Protein AF-A0AB73QXP1-F1 (afdb_monomer_lite)

pLDDT: mean 76.64, std 21.76, range [28.08, 97.5]

Sequence (219 aa):
MEKIITIIAAIAGIAFWIGLINPKWVFMPNRKKSSLVYLAICLITAAAGANLYPTQKTATPVSNAEADASSTTKSPEMPQQPTNSVAADVGVIDFSEVTKTLPAHLAKELGNLNLSIIPVMQDKTLVVAFNFDNIEELQARSAVQTVCYTYFNTGKKQRAWKAGVVEKVFITNDILTKGFVFNGGDKSCDEWAKKAGDEGDKFLNEKLQKSRFVAINNK

Foldseek 3Di:
DVVVVVVVVVVVVVLVVVCVVPVVVNVNPDPVPVVVVVVVVVVVVVVVVVVVDDDDDDDDDDDDDDDDDDDDDDDDDDDDPDPPPPPFDAAEAEPVQWDLDDQPLLQVVLVVAQFLDRWTDHQLEIETEHAAPADDLVNVLVNLVSQLVQQCDVPDPDGPDDPPSHQKYHYHYNVFFWDWIQGGGNNVSNVLVVDDPPRSSVSRSVRTDTHTYDYDPDD

Structure (mmCIF, N/CA/C/O backbone):
data_AF-A0AB73QXP1-F1
#
_entry.id   AF-A0AB73QXP1-F1
#
loop_
_atom_site.group_PDB
_atom_site.id
_atom_site.type_symbol
_atom_site.label_atom_id
_atom_site.label_alt_id
_atom_site.label_comp_id
_atom_site.label_asym_id
_atom_site.label_entity_id
_atom_site.label_seq_id
_atom_site.pdbx_PDB_ins_code
_atom_site.Cartn_x
_atom_site.Cartn_y
_atom_site.Cartn_z
_atom_site.occupancy
_atom_site.B_iso_or_equiv
_atom_site.auth_seq_id
_atom_site.auth_comp_id
_atom_site.auth_asym_id
_atom_site.auth_atom_id
_atom_site.pdbx_PDB_model_num
ATOM 1 N N . MET A 1 1 ? 31.188 41.585 -21.842 1.00 58.09 1 MET A N 1
ATOM 2 C CA . MET A 1 1 ? 29.943 40.795 -21.969 1.00 58.09 1 MET A CA 1
ATOM 3 C C . MET A 1 1 ? 29.702 39.977 -20.703 1.00 58.09 1 MET A C 1
ATOM 5 O O . MET A 1 1 ? 28.758 40.279 -19.989 1.00 58.09 1 MET A O 1
ATOM 9 N N . GLU A 1 2 ? 30.608 39.056 -20.361 1.00 69.56 2 GLU A N 1
ATOM 10 C CA . GLU A 1 2 ? 30.551 38.141 -19.200 1.00 69.56 2 GLU A CA 1
ATOM 11 C C . GLU A 1 2 ? 30.018 38.767 -17.903 1.00 69.56 2 GLU A C 1
ATOM 13 O O . GLU A 1 2 ? 28.993 38.319 -17.408 1.00 69.56 2 GLU A O 1
ATOM 18 N N . LYS A 1 3 ? 30.633 39.852 -17.400 1.00 71.69 3 LYS A N 1
ATOM 19 C CA . LYS A 1 3 ? 30.221 40.506 -16.137 1.00 71.69 3 LYS A CA 1
ATOM 20 C C . LYS A 1 3 ? 28.728 40.870 -16.080 1.00 71.69 3 LYS A C 1
ATOM 22 O O . LYS A 1 3 ? 28.140 40.825 -15.006 1.00 71.69 3 LYS A O 1
ATOM 27 N N . ILE A 1 4 ? 28.108 41.203 -17.216 1.00 76.44 4 ILE A N 1
ATOM 28 C CA . ILE A 1 4 ? 26.671 41.519 -17.297 1.00 76.44 4 ILE A CA 1
ATOM 29 C C . ILE A 1 4 ? 25.844 40.239 -17.112 1.00 76.44 4 ILE A C 1
ATOM 31 O O . ILE A 1 4 ? 24.889 40.229 -16.341 1.00 76.44 4 ILE A O 1
ATOM 35 N N . ILE A 1 5 ? 26.256 39.142 -17.754 1.00 75.31 5 ILE A N 1
ATOM 36 C CA . ILE A 1 5 ? 25.637 37.816 -17.612 1.00 75.31 5 ILE A CA 1
ATOM 37 C C . ILE A 1 5 ? 25.771 37.326 -16.161 1.00 75.31 5 ILE A C 1
ATOM 39 O O . ILE A 1 5 ? 24.789 36.866 -15.585 1.00 75.31 5 ILE A O 1
ATOM 43 N N . THR A 1 6 ? 26.940 37.500 -15.531 1.00 76.06 6 THR A N 1
ATOM 44 C CA . THR A 1 6 ? 27.168 37.154 -14.116 1.00 76.06 6 THR A CA 1
ATOM 45 C C . THR A 1 6 ? 26.239 37.926 -13.173 1.00 76.06 6 THR A C 1
ATOM 47 O O . THR A 1 6 ? 25.659 37.331 -12.268 1.00 76.06 6 THR A O 1
ATOM 50 N N . ILE A 1 7 ? 26.054 39.234 -13.394 1.00 80.06 7 ILE A N 1
ATOM 51 C CA . ILE A 1 7 ? 25.157 40.074 -12.581 1.00 80.06 7 ILE A CA 1
ATOM 52 C C . ILE A 1 7 ? 23.693 39.645 -12.757 1.00 80.06 7 ILE A C 1
ATOM 54 O O . ILE A 1 7 ? 22.982 39.483 -11.766 1.00 80.06 7 ILE A O 1
ATOM 58 N N . ILE A 1 8 ? 23.248 39.395 -13.994 1.00 78.94 8 ILE A N 1
ATOM 59 C CA . ILE A 1 8 ? 21.885 38.915 -14.276 1.00 78.94 8 ILE A CA 1
ATOM 60 C C . ILE A 1 8 ? 21.644 37.546 -13.620 1.00 78.94 8 ILE A C 1
ATOM 62 O O . ILE A 1 8 ? 20.612 37.352 -12.978 1.00 78.94 8 ILE A O 1
ATOM 66 N N . ALA A 1 9 ? 22.603 36.620 -13.714 1.00 73.81 9 ALA A N 1
ATOM 67 C CA . ALA A 1 9 ? 22.517 35.302 -13.086 1.00 73.81 9 ALA A CA 1
ATOM 68 C C . ALA A 1 9 ? 22.456 35.383 -11.549 1.00 73.81 9 ALA A C 1
ATOM 70 O O . ALA A 1 9 ? 21.650 34.686 -10.934 1.00 73.81 9 ALA A O 1
ATOM 71 N N . ALA A 1 10 ? 23.247 36.264 -10.926 1.00 81.06 10 ALA A N 1
ATOM 72 C CA . ALA A 1 10 ? 23.216 36.481 -9.480 1.00 81.06 10 ALA A CA 1
ATOM 73 C C . ALA A 1 10 ? 21.857 37.030 -9.007 1.00 81.06 10 ALA A C 1
ATOM 75 O O . ALA A 1 10 ? 21.274 36.505 -8.057 1.00 81.06 10 ALA A O 1
ATOM 76 N N . ILE A 1 11 ? 21.311 38.036 -9.702 1.00 79.56 11 ILE A N 1
ATOM 77 C CA . ILE A 1 11 ? 19.993 38.614 -9.392 1.00 79.56 11 ILE A CA 1
ATOM 78 C C . ILE A 1 11 ? 18.882 37.568 -9.578 1.00 79.56 11 ILE A C 1
ATOM 80 O O . ILE A 1 11 ? 18.015 37.435 -8.713 1.00 79.56 11 ILE A O 1
ATOM 84 N N . ALA A 1 12 ? 18.927 36.784 -10.660 1.00 74.81 12 ALA A N 1
ATOM 85 C CA . ALA A 1 12 ? 17.965 35.712 -10.915 1.00 74.81 12 ALA A CA 1
ATOM 86 C C . ALA A 1 12 ? 18.019 34.607 -9.843 1.00 74.81 12 ALA A C 1
ATOM 88 O O . ALA A 1 12 ? 16.973 34.155 -9.377 1.00 74.81 12 ALA A O 1
ATOM 89 N N . GLY A 1 13 ? 19.220 34.213 -9.402 1.00 76.75 13 GLY A N 1
ATOM 90 C CA . GLY A 1 13 ? 19.406 33.244 -8.320 1.00 76.75 13 GLY A CA 1
ATOM 91 C C . GLY A 1 13 ? 18.827 33.729 -6.989 1.00 76.75 13 GLY A C 1
ATOM 92 O O . GLY A 1 13 ? 18.087 32.995 -6.335 1.00 76.75 13 GLY A O 1
ATOM 93 N N . ILE A 1 14 ? 19.086 34.985 -6.612 1.00 78.31 14 ILE A N 1
ATOM 94 C CA . ILE A 1 14 ? 18.526 35.593 -5.393 1.00 78.31 14 ILE A CA 1
ATOM 95 C C . ILE A 1 14 ? 16.990 35.650 -5.470 1.00 78.31 14 ILE A C 1
ATOM 97 O O . ILE A 1 14 ? 16.309 35.253 -4.523 1.00 78.31 14 ILE A O 1
ATOM 101 N N . ALA A 1 15 ? 16.428 36.066 -6.610 1.00 71.00 15 ALA A N 1
ATOM 102 C CA . ALA A 1 15 ? 14.980 36.097 -6.820 1.00 71.00 15 ALA A CA 1
ATOM 103 C C . ALA A 1 15 ? 14.331 34.699 -6.745 1.00 71.00 15 ALA A C 1
ATOM 105 O O . ALA A 1 15 ? 13.228 34.564 -6.214 1.00 71.00 15 ALA A O 1
ATOM 106 N N . PHE A 1 16 ? 15.018 33.655 -7.221 1.00 71.88 16 PHE A N 1
ATOM 107 C CA . PHE A 1 16 ? 14.559 32.265 -7.140 1.00 71.88 16 PHE A CA 1
ATOM 108 C C . PHE A 1 16 ? 14.482 31.758 -5.689 1.00 71.88 16 PHE A C 1
ATOM 110 O O . PHE A 1 16 ? 13.445 31.234 -5.278 1.00 71.88 16 PHE A O 1
ATOM 117 N N . TRP A 1 17 ? 15.528 31.985 -4.883 1.00 72.81 17 TRP A N 1
ATOM 118 C CA . TRP A 1 17 ? 15.530 31.632 -3.455 1.00 72.81 17 TRP A CA 1
ATOM 119 C C . TRP A 1 17 ? 14.443 32.373 -2.661 1.00 72.81 17 TRP A C 1
ATOM 121 O O . TRP A 1 17 ? 13.752 31.769 -1.842 1.00 72.81 17 TRP A O 1
ATOM 131 N N . ILE A 1 18 ? 14.231 33.662 -2.939 1.00 68.69 18 ILE A N 1
ATOM 132 C CA . ILE A 1 18 ? 13.165 34.460 -2.310 1.00 68.69 18 ILE A CA 1
ATOM 133 C C . ILE A 1 18 ? 11.770 33.944 -2.713 1.00 68.69 18 ILE A C 1
ATOM 135 O O . ILE A 1 18 ? 10.886 33.815 -1.862 1.00 68.69 18 ILE A O 1
ATOM 139 N N . GLY A 1 19 ? 11.576 33.597 -3.991 1.00 62.50 19 GLY A N 1
ATOM 140 C CA . GLY A 1 19 ? 10.317 33.051 -4.509 1.00 62.50 19 GLY A CA 1
ATOM 141 C C . GLY A 1 19 ? 9.938 31.686 -3.926 1.00 62.50 19 GLY A C 1
ATOM 142 O O . GLY A 1 19 ? 8.750 31.423 -3.734 1.00 62.50 19 GLY A O 1
ATOM 143 N N . LEU A 1 20 ? 10.929 30.852 -3.591 1.00 62.88 20 LEU A N 1
ATOM 144 C CA . LEU A 1 20 ? 10.733 29.588 -2.871 1.00 62.88 20 LEU A CA 1
ATOM 145 C C . LEU A 1 20 ? 10.230 29.800 -1.436 1.00 62.88 20 LEU A C 1
ATOM 147 O O . LEU A 1 20 ? 9.349 29.070 -0.988 1.00 62.88 20 LEU A O 1
ATOM 151 N N . ILE A 1 21 ? 10.766 30.799 -0.726 1.00 69.44 21 ILE A N 1
ATOM 152 C CA . ILE A 1 21 ? 10.437 31.059 0.685 1.00 69.44 21 ILE A CA 1
ATOM 153 C C . ILE A 1 21 ? 9.051 31.701 0.836 1.00 69.44 21 ILE A C 1
ATOM 155 O O . ILE A 1 21 ? 8.298 31.326 1.735 1.00 69.44 21 ILE A O 1
ATOM 159 N N . ASN A 1 22 ? 8.680 32.661 -0.022 1.00 58.16 22 ASN A N 1
ATOM 160 C CA . ASN A 1 22 ? 7.338 33.247 0.012 1.00 58.16 22 ASN A CA 1
ATOM 161 C C . ASN A 1 22 ? 6.868 33.730 -1.377 1.00 58.16 22 ASN A C 1
ATOM 163 O O . ASN A 1 22 ? 7.194 34.849 -1.789 1.00 58.16 22 ASN A O 1
ATOM 167 N N . PRO A 1 23 ? 6.033 32.956 -2.100 1.00 58.12 23 PRO A N 1
ATOM 168 C CA . PRO A 1 23 ? 5.685 33.255 -3.491 1.00 58.12 23 PRO A CA 1
ATOM 169 C C . PRO A 1 23 ? 4.881 34.553 -3.675 1.00 58.12 23 PRO A C 1
ATOM 171 O O . PRO A 1 23 ? 4.840 35.097 -4.776 1.00 58.12 23 PRO A O 1
ATOM 174 N N . LYS A 1 24 ? 4.269 35.107 -2.615 1.00 59.62 24 LYS A N 1
ATOM 175 C CA . LYS A 1 24 ? 3.598 36.417 -2.698 1.00 59.62 24 LYS A CA 1
ATOM 176 C C . LYS A 1 24 ? 4.575 37.581 -2.895 1.00 59.62 24 LYS A C 1
ATOM 178 O O . LYS A 1 24 ? 4.169 38.603 -3.438 1.00 59.62 24 LYS A O 1
ATOM 183 N N . TRP A 1 25 ? 5.835 37.442 -2.475 1.00 55.94 25 TRP A N 1
ATOM 184 C CA . TRP A 1 25 ? 6.829 38.522 -2.538 1.00 55.94 25 TRP A CA 1
ATOM 185 C C . TRP A 1 25 ? 7.364 38.770 -3.958 1.00 55.94 25 TRP A C 1
ATOM 187 O O . TRP A 1 25 ? 7.764 39.884 -4.274 1.00 55.94 25 TRP A O 1
ATOM 197 N N . VAL A 1 26 ? 7.285 37.772 -4.846 1.00 57.62 26 VAL A N 1
ATOM 198 C CA . VAL A 1 26 ? 7.670 37.880 -6.270 1.00 57.62 26 VAL A CA 1
ATOM 199 C C . VAL A 1 26 ? 6.431 38.107 -7.160 1.00 57.62 26 VAL A C 1
ATOM 201 O O . VAL A 1 26 ? 6.330 37.599 -8.272 1.00 57.62 26 VAL A O 1
ATOM 204 N N . PHE A 1 27 ? 5.439 38.847 -6.641 1.00 54.12 27 PHE A N 1
ATOM 205 C CA . PHE A 1 27 ? 4.228 39.287 -7.357 1.00 54.12 27 PHE A CA 1
ATOM 206 C C . PHE A 1 27 ? 3.434 38.177 -8.087 1.00 54.12 27 PHE A C 1
ATOM 208 O O . PHE A 1 27 ? 2.773 38.426 -9.091 1.00 54.12 27 PHE A O 1
ATOM 215 N N . MET A 1 28 ? 3.461 36.942 -7.573 1.00 57.03 28 MET A N 1
ATOM 216 C CA . MET A 1 28 ? 2.928 35.738 -8.224 1.00 57.03 28 MET A CA 1
ATOM 217 C C . MET A 1 28 ? 1.392 35.612 -8.021 1.00 57.03 28 MET A C 1
ATOM 219 O O . MET A 1 28 ? 0.958 35.114 -6.979 1.00 57.03 28 MET A O 1
ATOM 223 N N . PRO A 1 29 ? 0.508 36.015 -8.967 1.00 53.00 29 PRO A N 1
ATOM 224 C CA . PRO A 1 29 ? -0.898 36.301 -8.628 1.00 53.00 29 PRO A CA 1
ATOM 225 C C . PRO A 1 29 ? -1.787 35.055 -8.530 1.00 53.00 29 PRO A C 1
ATOM 227 O O . PRO A 1 29 ? -2.918 35.125 -8.051 1.00 53.00 29 PRO A O 1
ATOM 230 N N . ASN A 1 30 ? -1.319 33.910 -9.038 1.00 61.25 30 ASN A N 1
ATOM 231 C CA . ASN A 1 30 ? -1.987 32.620 -8.885 1.00 61.25 30 ASN A CA 1
ATOM 232 C C . ASN A 1 30 ? -1.010 31.471 -9.201 1.00 61.25 30 ASN A C 1
ATOM 234 O O . ASN A 1 30 ? -0.350 31.510 -10.244 1.00 61.25 30 ASN A O 1
ATOM 238 N N . ARG A 1 31 ? -0.949 30.427 -8.354 1.00 62.69 31 ARG A N 1
ATOM 239 C CA . ARG A 1 31 ? 0.045 29.329 -8.455 1.00 62.69 31 ARG A CA 1
ATOM 240 C C . ARG A 1 31 ? 0.044 28.661 -9.838 1.00 62.69 31 ARG A C 1
ATOM 242 O O . ARG A 1 31 ? 1.106 28.391 -10.390 1.00 62.69 31 ARG A O 1
ATOM 249 N N . LYS A 1 32 ? -1.144 28.477 -10.432 1.00 60.50 32 LYS A N 1
ATOM 250 C CA . LYS A 1 32 ? -1.318 27.894 -11.777 1.00 60.50 32 LYS A CA 1
ATOM 251 C C . LYS A 1 32 ? -0.787 28.794 -12.904 1.00 60.50 32 LYS A C 1
ATOM 253 O O . LYS A 1 32 ? -0.176 28.292 -13.838 1.00 60.50 32 LYS A O 1
ATOM 258 N N . LYS A 1 33 ? -0.995 30.117 -12.821 1.00 62.16 33 LYS A N 1
ATOM 259 C CA . LYS A 1 33 ? -0.619 31.057 -13.896 1.00 62.16 33 LYS A CA 1
ATOM 260 C C . LYS A 1 33 ? 0.894 31.212 -14.025 1.00 62.16 33 LYS A C 1
ATOM 262 O O . LYS A 1 33 ? 1.412 31.201 -15.132 1.00 62.16 33 LYS A O 1
ATOM 267 N N . SER A 1 34 ? 1.608 31.347 -12.909 1.00 63.06 34 SER A N 1
ATOM 268 C CA . SER A 1 34 ? 3.055 31.590 -12.963 1.00 63.06 34 SER A CA 1
ATOM 269 C C . SER A 1 34 ? 3.873 30.314 -13.207 1.00 63.06 34 SER A C 1
ATOM 271 O O . SER A 1 34 ? 4.903 3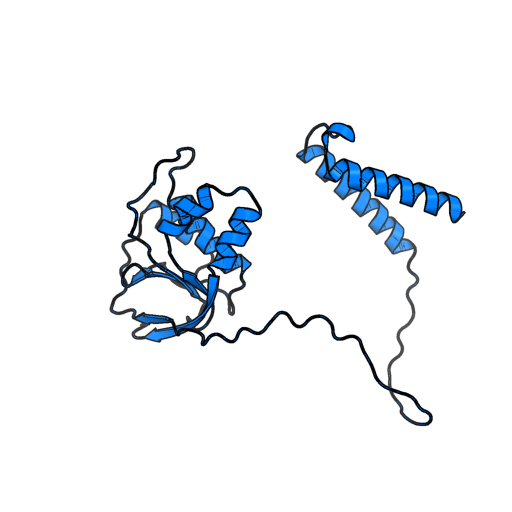0.396 -13.865 1.00 63.06 34 SER A O 1
ATOM 273 N N . SER A 1 35 ? 3.378 29.129 -12.822 1.00 62.34 35 SER A N 1
ATOM 274 C CA . SER A 1 35 ? 3.968 27.851 -13.261 1.00 62.34 35 SER A CA 1
ATOM 275 C C . SER A 1 35 ? 4.032 27.740 -14.794 1.00 62.34 35 SER A C 1
ATOM 277 O O . SER A 1 35 ? 5.071 27.360 -15.328 1.00 62.34 35 SER A O 1
ATOM 279 N N . LEU A 1 36 ? 2.977 28.170 -15.501 1.00 72.94 36 LEU A N 1
ATOM 280 C CA . LEU A 1 36 ? 2.964 28.244 -16.966 1.00 72.94 36 LEU A CA 1
ATOM 281 C C . LEU A 1 36 ? 3.986 29.260 -17.512 1.00 72.94 36 LEU A C 1
ATOM 283 O O . LEU A 1 36 ? 4.650 28.976 -18.503 1.00 72.94 36 LEU A O 1
ATOM 287 N N . VAL A 1 37 ? 4.151 30.415 -16.855 1.00 69.31 37 VAL A N 1
ATOM 288 C CA . VAL A 1 37 ? 5.139 31.442 -17.248 1.00 69.31 37 VAL A CA 1
ATOM 289 C C . VAL A 1 37 ? 6.575 30.931 -17.094 1.00 69.31 37 VAL A C 1
ATOM 291 O O . VAL A 1 37 ? 7.363 31.073 -18.024 1.00 69.31 37 VAL A O 1
ATOM 294 N N . TYR A 1 38 ? 6.918 30.292 -15.970 1.00 70.00 38 TYR A N 1
ATOM 295 C CA . TYR A 1 38 ? 8.251 29.708 -15.778 1.00 70.00 38 TYR A CA 1
ATOM 296 C C . TYR A 1 38 ? 8.544 28.588 -16.785 1.00 70.00 38 TYR A C 1
ATOM 298 O O . TYR A 1 38 ? 9.641 28.545 -17.338 1.00 70.00 38 TYR A O 1
ATOM 306 N N . LEU A 1 39 ? 7.561 27.728 -17.079 1.00 72.38 39 LEU A N 1
ATOM 307 C CA . LEU A 1 39 ? 7.696 26.672 -18.086 1.00 72.38 39 LEU A CA 1
ATOM 308 C C . LEU A 1 39 ? 7.894 27.255 -19.496 1.00 72.38 39 LEU A C 1
ATOM 310 O O . LEU A 1 39 ? 8.788 26.817 -20.215 1.00 72.38 39 LEU A O 1
ATOM 314 N N . ALA A 1 40 ? 7.127 28.283 -19.873 1.00 74.25 40 ALA A N 1
ATOM 315 C CA . ALA A 1 40 ? 7.273 28.957 -21.163 1.00 74.25 40 ALA A CA 1
ATOM 316 C C . ALA A 1 40 ? 8.647 29.635 -21.317 1.00 74.25 40 ALA A C 1
ATOM 318 O O . ALA A 1 40 ? 9.302 29.462 -22.343 1.00 74.25 40 ALA A O 1
ATOM 319 N N . ILE A 1 41 ? 9.120 30.351 -20.289 1.00 77.94 41 ILE A N 1
ATOM 320 C CA . ILE A 1 41 ? 10.454 30.975 -20.292 1.00 77.94 41 ILE A CA 1
ATOM 321 C C . ILE A 1 41 ? 11.552 29.907 -20.405 1.00 77.94 41 ILE A C 1
ATOM 323 O O . ILE A 1 41 ? 12.483 30.081 -21.187 1.00 77.94 41 ILE A O 1
ATOM 327 N N . CYS A 1 42 ? 11.423 28.789 -19.684 1.00 74.81 42 CYS A N 1
ATOM 328 C CA . CYS A 1 42 ? 12.376 27.679 -19.731 1.00 74.81 42 CYS A CA 1
ATOM 329 C C . CYS A 1 42 ? 12.445 27.013 -21.117 1.00 74.81 42 CYS A C 1
ATOM 331 O O . CYS A 1 42 ? 13.540 26.733 -21.601 1.00 74.81 42 CYS A O 1
ATOM 333 N N . LEU A 1 43 ? 11.310 26.821 -21.799 1.00 76.19 43 LEU A N 1
ATOM 334 C CA . LEU A 1 43 ? 11.297 26.309 -23.175 1.00 76.19 43 LEU A CA 1
ATOM 335 C C . LEU A 1 43 ? 11.945 27.286 -24.168 1.00 76.19 43 LEU A C 1
ATOM 337 O O . LEU A 1 43 ? 12.686 26.856 -25.049 1.00 76.19 43 LEU A O 1
ATOM 341 N N . ILE A 1 44 ? 11.716 28.595 -24.012 1.00 77.94 44 ILE A N 1
ATOM 342 C CA . ILE A 1 44 ? 12.320 29.624 -24.874 1.00 77.94 44 ILE A CA 1
ATOM 343 C C . ILE A 1 44 ? 13.845 29.671 -24.685 1.00 77.94 44 ILE A C 1
ATOM 345 O O . ILE A 1 44 ? 14.581 29.704 -25.673 1.00 77.94 44 ILE A O 1
ATOM 349 N N . THR A 1 45 ? 14.347 29.623 -23.445 1.00 75.06 45 THR A N 1
ATOM 350 C CA . THR A 1 45 ? 15.799 29.610 -23.196 1.00 75.06 45 THR A CA 1
ATOM 351 C C . THR A 1 45 ? 16.453 28.289 -23.599 1.00 75.06 45 THR A C 1
ATOM 353 O O . THR A 1 45 ? 17.565 28.317 -24.124 1.00 75.06 45 THR A O 1
ATOM 356 N N . ALA A 1 46 ? 15.769 27.149 -23.452 1.00 72.88 46 ALA A N 1
ATOM 357 C CA . ALA A 1 46 ? 16.246 25.859 -23.952 1.00 72.88 46 ALA A CA 1
ATOM 358 C C . ALA A 1 46 ? 16.356 25.837 -25.488 1.00 72.88 46 ALA A C 1
ATOM 360 O O . ALA A 1 46 ? 17.383 25.420 -26.022 1.00 72.88 46 ALA A O 1
ATOM 361 N N . ALA A 1 47 ? 15.348 26.349 -26.205 1.00 75.19 47 ALA A N 1
ATOM 362 C CA . ALA A 1 47 ? 15.372 26.446 -27.666 1.00 75.19 47 ALA A CA 1
ATOM 363 C C . ALA A 1 47 ? 16.486 27.383 -28.174 1.00 75.19 47 ALA A C 1
ATOM 365 O O . ALA A 1 47 ? 17.167 27.065 -29.150 1.00 75.19 47 ALA A O 1
ATOM 366 N N . ALA A 1 48 ? 16.724 28.507 -27.489 1.00 71.69 48 ALA A N 1
ATOM 367 C CA . ALA A 1 48 ? 17.847 29.395 -27.790 1.00 71.69 48 ALA A CA 1
ATOM 368 C C . ALA A 1 48 ? 19.207 28.723 -27.510 1.00 71.69 48 ALA A C 1
ATOM 370 O O . ALA A 1 48 ? 20.110 28.794 -28.342 1.00 71.69 48 ALA A O 1
ATOM 371 N N . GLY A 1 49 ? 19.345 28.021 -26.379 1.00 62.88 49 GLY A N 1
ATOM 372 C CA . GLY A 1 49 ? 20.567 27.300 -26.009 1.00 62.88 49 GLY A CA 1
ATOM 373 C C . GLY A 1 49 ? 20.919 26.156 -26.965 1.00 62.88 49 GLY A C 1
ATOM 374 O O . GLY A 1 49 ? 22.088 25.981 -27.301 1.00 62.88 49 GLY A O 1
ATOM 375 N N . ALA A 1 50 ? 19.919 25.431 -27.476 1.00 62.41 50 ALA A N 1
ATOM 376 C CA . ALA A 1 50 ? 20.113 24.360 -28.456 1.00 62.41 50 ALA A CA 1
ATOM 377 C C . ALA A 1 50 ? 20.735 24.849 -29.780 1.00 62.41 50 ALA A C 1
ATOM 379 O O . ALA A 1 50 ? 21.458 24.100 -30.429 1.00 62.41 50 ALA A O 1
ATOM 380 N N . ASN A 1 51 ? 20.515 26.115 -30.155 1.00 62.34 51 ASN A N 1
ATOM 381 C CA . ASN A 1 51 ? 21.112 26.727 -31.349 1.00 62.34 51 ASN A CA 1
ATOM 382 C C . ASN A 1 51 ? 22.568 27.196 -31.143 1.00 62.34 51 ASN A C 1
ATOM 384 O O . ASN A 1 51 ? 23.214 27.615 -32.100 1.00 62.34 51 ASN A O 1
ATOM 388 N N . LEU A 1 52 ? 23.094 27.135 -29.914 1.00 59.22 52 LEU A N 1
ATOM 389 C CA . LEU A 1 52 ? 24.454 27.568 -29.565 1.00 59.22 52 LEU A CA 1
ATOM 390 C C . LEU A 1 52 ? 25.419 26.401 -29.296 1.00 59.22 52 LEU A C 1
ATOM 392 O O . LEU A 1 52 ? 26.574 26.641 -28.947 1.00 59.22 52 LEU A O 1
ATOM 396 N N . TYR A 1 53 ? 24.975 25.150 -29.459 1.00 43.56 53 TYR A N 1
ATOM 397 C CA . TYR A 1 53 ? 25.798 23.964 -29.211 1.00 43.56 53 TYR A CA 1
ATOM 398 C C . TYR A 1 53 ? 26.365 23.395 -30.528 1.00 43.56 53 TYR A C 1
ATOM 400 O O . TYR A 1 53 ? 25.608 22.835 -31.323 1.00 43.56 53 TYR A O 1
ATOM 408 N N . PRO A 1 54 ? 27.679 23.516 -30.804 1.00 46.91 54 PRO A N 1
ATOM 409 C CA . PRO A 1 54 ? 28.260 22.996 -32.037 1.00 46.91 54 PRO A CA 1
ATOM 410 C C . PRO A 1 54 ? 28.329 21.463 -32.012 1.00 46.91 54 PRO A C 1
ATOM 412 O O . PRO A 1 54 ? 28.793 20.858 -31.046 1.00 46.91 54 PRO A O 1
ATOM 415 N N . THR A 1 55 ? 27.910 20.817 -33.101 1.00 49.75 55 THR A N 1
ATOM 416 C CA . THR A 1 55 ? 27.978 19.356 -33.246 1.00 49.75 55 THR A CA 1
ATOM 417 C C . THR A 1 55 ? 29.427 18.893 -33.424 1.00 49.75 55 THR A C 1
ATOM 419 O O . THR A 1 55 ? 29.960 18.888 -34.536 1.00 49.75 55 THR A O 1
ATOM 422 N N . GLN A 1 56 ? 30.084 18.487 -32.335 1.00 39.94 56 GLN A N 1
ATOM 423 C CA . GLN A 1 56 ? 31.408 17.868 -32.416 1.00 39.94 56 GLN A CA 1
ATOM 424 C C . GLN A 1 56 ? 31.312 16.488 -33.091 1.00 39.94 56 GLN A C 1
ATOM 426 O O . GLN A 1 56 ? 30.439 15.680 -32.777 1.00 39.94 56 GLN A O 1
ATOM 431 N N . LYS A 1 57 ? 32.196 16.242 -34.066 1.00 36.41 57 LYS A N 1
ATOM 432 C CA . LYS A 1 57 ? 32.146 15.063 -34.944 1.00 36.41 57 LYS A CA 1
ATOM 433 C C . LYS A 1 57 ? 32.474 13.755 -34.218 1.00 36.41 57 LYS A C 1
ATOM 435 O O . LYS A 1 57 ? 33.325 13.716 -33.333 1.00 36.41 57 LYS A O 1
ATOM 440 N N . THR A 1 58 ? 31.860 12.676 -34.697 1.00 39.84 58 THR A N 1
ATOM 441 C CA . THR A 1 58 ? 32.147 11.283 -34.334 1.00 39.84 58 THR A CA 1
ATOM 442 C C . THR A 1 58 ? 33.606 10.893 -34.597 1.00 39.84 58 THR A C 1
ATOM 444 O O . THR A 1 58 ? 34.126 11.133 -35.686 1.00 39.84 58 THR A O 1
ATOM 447 N N . ALA A 1 59 ? 34.216 10.196 -33.637 1.00 34.06 59 ALA A N 1
ATOM 448 C CA . ALA A 1 59 ? 35.376 9.324 -33.826 1.00 34.06 59 ALA A CA 1
ATOM 449 C C . ALA A 1 59 ? 35.280 8.137 -32.845 1.00 34.06 59 ALA A C 1
ATOM 451 O O . ALA A 1 59 ? 34.614 8.230 -31.813 1.00 34.06 59 ALA A O 1
ATOM 452 N N . THR A 1 60 ? 35.875 6.996 -33.189 1.00 36.94 60 THR A N 1
ATOM 453 C CA . THR A 1 60 ? 35.790 5.713 -32.451 1.00 36.94 60 THR A CA 1
ATOM 454 C C . THR A 1 60 ? 37.119 4.933 -32.683 1.00 36.94 60 THR A C 1
ATOM 456 O O . THR A 1 60 ? 37.962 5.451 -33.413 1.00 36.94 60 THR A O 1
ATOM 459 N N . PRO A 1 61 ? 37.427 3.801 -32.015 1.00 46.78 61 PRO A N 1
ATOM 460 C CA . PRO A 1 61 ? 38.168 3.828 -30.746 1.00 46.78 61 PRO A CA 1
ATOM 461 C C . PRO A 1 61 ? 39.478 2.984 -30.727 1.00 46.78 61 PRO A C 1
ATOM 463 O O . PRO A 1 61 ? 39.776 2.281 -31.683 1.00 46.78 61 PRO A O 1
ATOM 466 N N . VAL A 1 62 ? 40.159 2.970 -29.564 1.00 34.22 62 VAL A N 1
ATOM 467 C CA . VAL A 1 62 ? 41.212 2.014 -29.106 1.00 34.22 62 VAL A CA 1
ATOM 468 C C . VAL A 1 62 ? 42.607 2.085 -29.769 1.00 34.22 62 VAL A C 1
ATOM 470 O O . VAL A 1 62 ? 42.765 1.730 -30.929 1.00 34.22 62 VAL A O 1
ATOM 473 N N . SER A 1 63 ? 43.652 2.380 -28.972 1.00 29.20 63 SER A N 1
ATOM 474 C CA . SER A 1 63 ? 44.776 1.443 -28.713 1.00 29.20 63 SER A CA 1
ATOM 475 C C . SER A 1 63 ? 45.754 1.953 -27.635 1.00 29.20 63 SER A C 1
ATOM 477 O O . SER A 1 63 ? 46.127 3.119 -27.615 1.00 29.20 63 SER A O 1
ATOM 479 N N . ASN A 1 64 ? 46.154 1.025 -26.768 1.00 31.80 64 ASN A N 1
ATOM 480 C CA . ASN A 1 64 ? 46.912 1.129 -25.513 1.00 31.80 64 ASN A CA 1
ATOM 481 C C . ASN A 1 64 ? 48.373 1.633 -25.608 1.00 31.80 64 ASN A C 1
ATOM 483 O O . ASN A 1 64 ? 48.978 1.558 -26.674 1.00 31.80 64 ASN A O 1
ATOM 487 N N . ALA A 1 65 ? 48.941 1.893 -24.416 1.00 30.30 65 ALA A N 1
ATOM 488 C CA . ALA A 1 65 ? 50.350 1.721 -24.022 1.00 30.30 65 ALA A CA 1
ATOM 489 C C . ALA A 1 65 ? 51.409 2.729 -24.517 1.00 30.30 65 ALA A C 1
ATOM 491 O O . ALA A 1 65 ? 51.408 3.126 -25.676 1.00 30.30 65 ALA A O 1
ATOM 492 N N . GLU A 1 66 ? 52.431 3.112 -23.736 1.00 29.36 66 GLU A N 1
ATOM 493 C CA . GLU A 1 66 ? 52.677 3.216 -22.266 1.00 29.36 66 GLU A CA 1
ATOM 494 C C . GLU A 1 66 ? 54.014 4.010 -22.133 1.00 29.36 66 GLU A C 1
ATOM 496 O O . GLU A 1 66 ? 54.741 4.113 -23.122 1.00 29.36 66 GLU 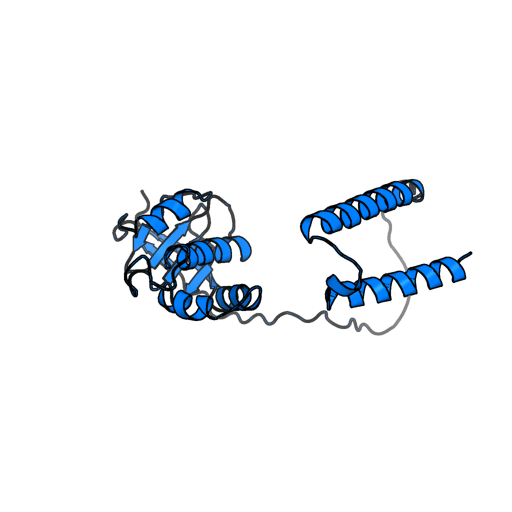A O 1
ATOM 501 N N . ALA A 1 67 ? 54.487 4.603 -21.032 1.00 28.27 67 ALA A N 1
ATOM 502 C CA . ALA A 1 67 ? 54.048 4.836 -19.643 1.00 28.27 67 ALA A CA 1
ATOM 503 C C . ALA A 1 67 ? 54.580 6.259 -19.253 1.00 28.27 67 ALA A C 1
ATOM 505 O O . ALA A 1 67 ? 54.987 6.999 -20.149 1.00 28.27 67 ALA A O 1
ATOM 506 N N . ASP A 1 68 ? 54.668 6.792 -18.028 1.00 28.75 68 ASP A N 1
ATOM 507 C CA . ASP A 1 68 ? 54.405 6.399 -16.625 1.00 28.75 68 ASP A CA 1
ATOM 508 C C . ASP A 1 68 ? 54.081 7.745 -15.868 1.00 28.75 68 ASP A C 1
ATOM 510 O O . ASP A 1 68 ? 53.882 8.758 -16.539 1.00 28.75 68 ASP A O 1
ATOM 514 N N . ALA A 1 69 ? 53.988 7.965 -14.546 1.00 28.11 69 ALA A N 1
ATOM 515 C CA . ALA A 1 69 ? 54.296 7.203 -13.333 1.00 28.11 69 ALA A CA 1
ATOM 516 C C . ALA A 1 69 ? 53.498 7.717 -12.110 1.00 28.11 69 ALA A C 1
ATOM 518 O O . ALA A 1 69 ? 52.848 8.757 -12.169 1.00 28.11 69 ALA A O 1
ATOM 519 N N . SER A 1 70 ? 53.637 7.001 -10.984 1.00 28.08 70 SER A N 1
ATOM 520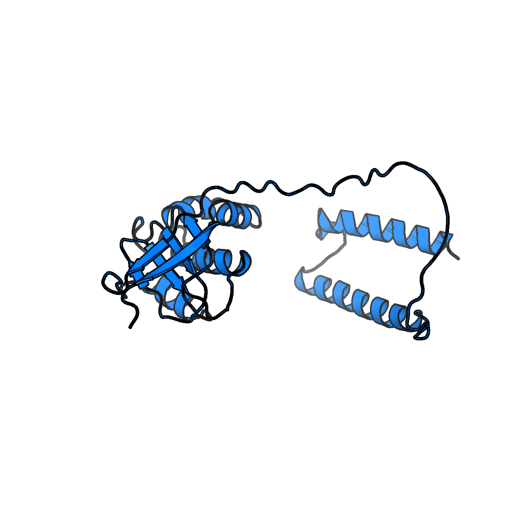 C CA . SER A 1 70 ? 53.540 7.448 -9.572 1.00 28.08 70 SER A CA 1
ATOM 521 C C . SER A 1 70 ? 52.805 8.785 -9.286 1.00 28.08 70 SER A C 1
ATOM 523 O O . SER A 1 70 ? 53.330 9.871 -9.517 1.00 28.08 70 SER A O 1
ATOM 525 N N . SER A 1 71 ? 51.659 8.805 -8.596 1.00 30.47 71 SER A N 1
ATOM 526 C CA . SER A 1 71 ? 51.571 8.294 -7.218 1.00 30.47 71 SER A CA 1
ATOM 527 C C . SER A 1 71 ? 50.140 8.258 -6.635 1.00 30.47 71 SER A C 1
ATOM 529 O O . SER A 1 71 ? 49.287 9.077 -6.955 1.00 30.47 71 SER A O 1
ATOM 531 N N . THR A 1 72 ? 49.939 7.329 -5.692 1.00 28.17 72 THR A N 1
ATOM 532 C CA . THR A 1 72 ? 48.948 7.332 -4.591 1.00 28.17 72 THR A CA 1
ATOM 533 C C . THR A 1 72 ? 47.465 7.596 -4.913 1.00 28.17 72 THR A C 1
ATOM 535 O O . THR A 1 72 ? 46.928 8.686 -4.726 1.00 28.17 72 THR A O 1
ATOM 538 N N . THR A 1 73 ? 46.748 6.509 -5.199 1.00 31.70 73 THR A N 1
ATOM 539 C CA . THR A 1 73 ? 45.281 6.407 -5.153 1.00 31.70 73 THR A CA 1
ATOM 540 C C . THR A 1 73 ? 44.676 6.848 -3.810 1.00 31.70 73 THR A C 1
ATOM 542 O O . THR A 1 73 ? 44.844 6.158 -2.804 1.00 31.70 73 THR A O 1
ATOM 545 N N . LYS A 1 74 ? 43.852 7.906 -3.813 1.00 29.34 74 LYS A N 1
ATOM 546 C CA . LYS A 1 74 ? 42.711 8.081 -2.888 1.00 29.34 74 LYS A CA 1
ATOM 547 C C . LYS A 1 74 ? 41.567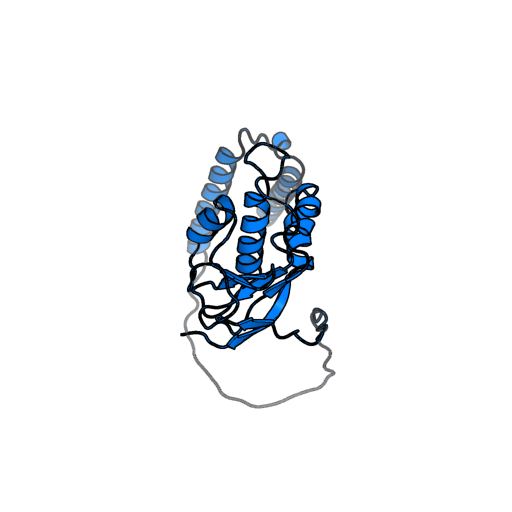 8.832 -3.574 1.00 29.34 74 LYS A C 1
ATOM 549 O O . LYS A 1 74 ? 41.591 10.056 -3.657 1.00 29.34 74 LYS A O 1
ATOM 554 N N . SER A 1 75 ? 40.543 8.101 -4.010 1.00 28.69 75 SER A N 1
ATOM 555 C CA . SER A 1 75 ? 39.241 8.707 -4.311 1.00 28.69 75 SER A CA 1
ATOM 556 C C . SER A 1 75 ? 38.444 8.857 -3.008 1.00 28.69 75 SER A C 1
ATOM 558 O O . SER A 1 75 ? 38.399 7.893 -2.239 1.00 28.69 75 SER A O 1
ATOM 560 N N . PRO A 1 76 ? 37.835 10.019 -2.713 1.00 31.02 76 PRO A N 1
ATOM 561 C CA . PRO A 1 76 ? 36.836 10.127 -1.658 1.00 31.02 76 PRO A CA 1
ATOM 562 C C . PRO A 1 76 ? 35.608 9.298 -2.039 1.00 31.02 76 PRO A C 1
ATOM 564 O O . PRO A 1 76 ? 34.936 9.584 -3.030 1.00 31.02 76 PRO A O 1
ATOM 567 N N . GLU A 1 77 ? 35.325 8.257 -1.261 1.00 33.16 77 GLU A N 1
ATOM 568 C CA . GLU A 1 77 ? 34.195 7.373 -1.523 1.00 33.16 77 GLU A CA 1
ATOM 569 C C . GLU A 1 77 ? 32.865 8.124 -1.362 1.00 33.16 77 GLU A C 1
ATOM 571 O O . GLU A 1 77 ? 32.620 8.783 -0.346 1.00 33.16 77 GLU A O 1
ATOM 576 N N . MET A 1 78 ? 32.000 8.043 -2.377 1.00 35.03 78 MET A N 1
ATOM 577 C CA . MET A 1 78 ? 30.654 8.609 -2.303 1.00 35.03 78 MET A CA 1
ATOM 578 C C . MET A 1 78 ? 29.864 7.839 -1.231 1.00 35.03 78 MET A C 1
ATOM 580 O O . MET A 1 78 ? 29.873 6.609 -1.290 1.00 35.03 78 MET A O 1
ATOM 584 N N . PRO A 1 79 ? 29.199 8.502 -0.260 1.00 30.88 79 PRO A N 1
ATOM 585 C CA . PRO A 1 79 ? 28.665 7.822 0.917 1.00 30.88 79 PRO A CA 1
ATOM 586 C C . PRO A 1 79 ? 27.756 6.637 0.579 1.00 30.88 79 PRO A C 1
ATOM 588 O O . PRO A 1 79 ? 26.643 6.811 0.080 1.00 30.88 79 PRO A O 1
ATOM 591 N N . GLN A 1 80 ? 28.227 5.428 0.892 1.00 36.88 80 GLN A N 1
ATOM 592 C CA . GLN A 1 80 ? 27.420 4.220 0.798 1.00 36.88 80 GLN A CA 1
ATOM 593 C C . GLN A 1 80 ? 26.239 4.354 1.766 1.00 36.88 80 GLN A C 1
ATOM 595 O O . GLN A 1 80 ? 26.414 4.345 2.986 1.00 36.88 80 GLN A O 1
ATOM 600 N N . GLN A 1 81 ? 25.026 4.499 1.227 1.00 35.50 81 GLN A N 1
ATOM 601 C CA . GLN A 1 81 ? 23.809 4.474 2.035 1.00 35.50 81 GLN A CA 1
ATOM 602 C C . GLN A 1 81 ? 23.757 3.123 2.770 1.00 35.50 81 GLN A C 1
ATOM 604 O O . GLN A 1 81 ? 23.846 2.090 2.102 1.00 35.50 81 GLN A O 1
ATOM 609 N N . PRO A 1 82 ? 23.657 3.101 4.114 1.00 35.72 82 PRO A N 1
ATOM 610 C CA . PRO A 1 82 ? 23.999 1.920 4.894 1.00 35.72 82 PRO A CA 1
ATOM 611 C C . PRO A 1 82 ? 23.142 0.721 4.498 1.00 35.72 82 PRO A C 1
ATOM 613 O O . PRO A 1 82 ? 21.918 0.725 4.656 1.00 35.72 82 PRO A O 1
ATOM 616 N N . THR A 1 83 ? 23.806 -0.329 4.013 1.00 37.94 83 THR A N 1
ATOM 617 C CA . THR A 1 83 ? 23.198 -1.629 3.732 1.00 37.94 83 THR A CA 1
ATOM 618 C C . THR A 1 83 ? 22.891 -2.341 5.043 1.00 37.94 83 THR A C 1
ATOM 620 O O . THR A 1 83 ? 23.540 -3.320 5.406 1.00 37.94 83 THR A O 1
ATOM 623 N N . ASN A 1 84 ? 21.866 -1.856 5.746 1.00 33.16 84 ASN A N 1
ATOM 624 C CA . ASN A 1 84 ? 21.176 -2.605 6.785 1.00 33.16 84 ASN A CA 1
ATOM 625 C C . ASN A 1 84 ? 20.459 -3.785 6.120 1.00 33.16 84 ASN A C 1
ATOM 627 O O . ASN A 1 84 ? 19.255 -3.746 5.866 1.00 33.16 84 ASN A O 1
ATOM 631 N N . SER A 1 85 ? 21.218 -4.843 5.832 1.00 40.41 85 SER A N 1
ATOM 632 C CA . SER A 1 85 ? 20.740 -6.157 5.410 1.00 40.41 85 SER A CA 1
ATOM 633 C C . SER A 1 85 ? 20.074 -6.886 6.582 1.00 40.41 85 SER A C 1
ATOM 635 O O . SER A 1 85 ? 20.440 -8.001 6.951 1.00 40.41 85 SER A O 1
ATOM 637 N N . VAL A 1 86 ? 19.050 -6.248 7.157 1.00 40.78 86 VAL A N 1
ATOM 638 C CA . VAL A 1 86 ? 18.031 -6.940 7.946 1.00 40.78 86 VAL A CA 1
ATOM 639 C C . VAL A 1 86 ? 17.489 -8.054 7.059 1.00 40.78 86 VAL A C 1
ATOM 641 O O . VAL A 1 86 ? 17.149 -7.805 5.899 1.00 40.78 86 VAL A O 1
ATOM 644 N N . ALA A 1 87 ? 17.451 -9.281 7.581 1.00 38.75 87 ALA A N 1
ATOM 645 C CA . ALA A 1 87 ? 16.939 -10.423 6.838 1.00 38.75 87 ALA A CA 1
ATOM 646 C C . ALA A 1 87 ? 15.546 -10.085 6.285 1.00 38.75 87 ALA A C 1
ATOM 648 O O . ALA A 1 87 ? 14.660 -9.658 7.028 1.00 38.75 87 ALA A O 1
ATOM 649 N N . ALA A 1 88 ? 15.378 -10.219 4.968 1.00 51.12 88 ALA A N 1
ATOM 650 C CA . ALA A 1 88 ? 14.109 -9.937 4.320 1.00 51.12 88 ALA A CA 1
ATOM 651 C C . ALA A 1 88 ? 13.103 -11.013 4.738 1.00 51.12 88 ALA A C 1
ATOM 653 O O . ALA A 1 88 ? 13.148 -12.126 4.214 1.00 51.12 88 ALA A O 1
ATOM 654 N N . ASP A 1 89 ? 12.232 -10.670 5.690 1.00 63.28 89 ASP A N 1
ATOM 655 C CA . ASP A 1 89 ? 11.093 -11.495 6.090 1.00 63.28 89 A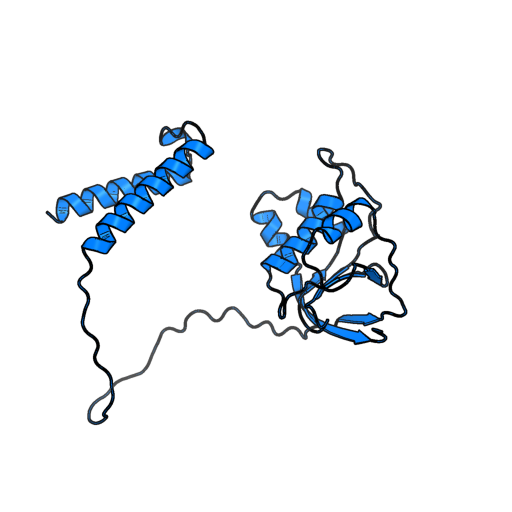SP A CA 1
ATOM 656 C C . ASP A 1 89 ? 10.300 -11.884 4.836 1.00 63.28 89 ASP A C 1
ATOM 658 O O . ASP A 1 89 ? 9.972 -11.021 4.008 1.00 63.28 89 ASP A O 1
ATOM 662 N N . VAL A 1 90 ? 10.092 -13.187 4.648 1.00 82.81 90 VAL A N 1
ATOM 663 C CA . VAL A 1 90 ? 9.555 -13.748 3.405 1.00 82.81 90 VAL A CA 1
ATOM 664 C C . VAL A 1 90 ? 8.046 -13.854 3.545 1.00 82.81 90 VAL A C 1
ATOM 666 O O . VAL A 1 90 ? 7.538 -14.749 4.219 1.00 82.81 90 VAL A O 1
ATOM 669 N N . GLY A 1 91 ? 7.321 -12.940 2.903 1.00 87.56 91 GLY A N 1
ATOM 670 C CA . GLY A 1 91 ? 5.864 -12.938 2.948 1.00 87.56 91 GLY A CA 1
ATOM 671 C C . GLY A 1 91 ? 5.291 -14.147 2.207 1.00 87.56 91 GLY A C 1
ATOM 672 O O . GLY A 1 91 ? 5.399 -14.242 0.984 1.00 87.56 91 GLY A O 1
ATOM 673 N N . VAL A 1 92 ? 4.663 -15.067 2.934 1.00 91.50 92 VAL A N 1
ATOM 674 C CA . VAL A 1 92 ? 3.896 -16.164 2.332 1.00 91.50 92 VAL A CA 1
ATOM 675 C C . VAL A 1 92 ? 2.509 -15.645 1.958 1.00 91.50 92 VAL A C 1
ATOM 677 O O . VAL A 1 92 ? 1.851 -15.011 2.778 1.00 91.50 92 VAL A O 1
ATOM 680 N N . ILE A 1 93 ? 2.081 -15.908 0.724 1.00 92.75 93 ILE A N 1
ATOM 681 C CA . ILE A 1 93 ? 0.735 -15.601 0.229 1.00 92.75 93 ILE A CA 1
ATOM 682 C C . ILE A 1 93 ? 0.056 -16.940 -0.072 1.00 92.75 93 ILE A C 1
ATOM 684 O O . ILE A 1 93 ? 0.418 -17.586 -1.055 1.00 92.75 93 ILE A O 1
ATOM 688 N N . ASP A 1 94 ? -0.898 -17.372 0.757 1.00 91.69 94 ASP A N 1
ATOM 689 C CA . ASP A 1 94 ? -1.637 -18.626 0.536 1.00 91.69 94 ASP A CA 1
ATOM 690 C C . ASP A 1 94 ? -3.026 -18.351 -0.038 1.00 91.69 94 ASP A C 1
ATOM 692 O O . ASP A 1 94 ? -3.944 -17.909 0.656 1.00 91.69 94 ASP A O 1
ATOM 696 N N . PHE A 1 95 ? -3.199 -18.671 -1.320 1.00 88.38 95 PHE A N 1
ATOM 697 C CA . PHE A 1 95 ? -4.462 -18.491 -2.034 1.00 88.38 95 PHE A CA 1
ATOM 698 C C . PHE A 1 95 ? -5.584 -19.454 -1.586 1.00 88.38 95 PHE A C 1
ATOM 700 O O . PHE A 1 95 ? -6.707 -19.351 -2.078 1.00 88.38 95 PHE A O 1
ATOM 707 N N . SER A 1 96 ? -5.326 -20.334 -0.614 1.00 87.75 96 SER A N 1
ATOM 708 C CA . SER A 1 96 ? -6.347 -21.116 0.103 1.00 87.75 96 SER A CA 1
ATOM 709 C C . SER A 1 96 ? -7.020 -20.325 1.231 1.00 87.75 96 SER A C 1
ATOM 711 O O . SER A 1 96 ? -8.163 -20.608 1.582 1.00 87.75 96 SER A O 1
ATOM 713 N N . GLU A 1 97 ? -6.318 -19.344 1.807 1.00 86.44 97 GLU A N 1
ATOM 714 C CA . GLU A 1 97 ? -6.760 -18.563 2.974 1.00 86.44 97 GLU A CA 1
ATOM 715 C C . GLU A 1 97 ? -7.286 -17.165 2.599 1.00 86.44 97 GLU A C 1
ATOM 717 O O . GLU A 1 97 ? -7.854 -16.454 3.432 1.00 86.44 97 GLU A O 1
ATOM 722 N N . VAL A 1 98 ? -7.092 -16.746 1.345 1.00 89.88 98 VAL A N 1
ATOM 723 C CA . VAL A 1 98 ? -7.480 -15.414 0.869 1.00 89.88 98 VAL A CA 1
ATOM 724 C C . VAL A 1 98 ? -8.995 -15.234 0.769 1.00 89.88 98 VAL A C 1
ATOM 726 O O . VAL A 1 98 ? -9.731 -16.044 0.208 1.00 89.88 98 VAL A O 1
ATOM 729 N N . THR A 1 99 ? -9.463 -14.077 1.224 1.00 88.25 99 THR A N 1
ATOM 730 C CA . THR A 1 99 ? -10.856 -13.641 1.108 1.00 88.25 99 THR A CA 1
ATOM 731 C C . THR A 1 99 ? -10.967 -12.405 0.215 1.00 88.25 99 THR A C 1
ATOM 733 O O . THR A 1 99 ? -10.122 -11.510 0.243 1.00 88.25 99 THR A O 1
ATOM 736 N N . LYS A 1 100 ? -12.040 -12.325 -0.582 1.00 82.94 100 LYS A N 1
ATOM 737 C CA . LYS A 1 100 ? -12.346 -11.163 -1.448 1.00 82.94 100 LYS A CA 1
ATOM 738 C C . LYS A 1 100 ? -13.127 -10.057 -0.712 1.00 82.94 100 LYS A C 1
ATOM 740 O O . LYS A 1 100 ? -13.588 -9.097 -1.322 1.00 82.94 100 LYS A O 1
ATOM 745 N N . THR A 1 101 ? -13.312 -10.198 0.601 1.00 87.69 101 THR A N 1
ATOM 746 C CA . THR A 1 101 ? -14.096 -9.295 1.454 1.00 87.69 101 THR A CA 1
ATOM 747 C C . THR A 1 101 ? -13.257 -8.114 1.937 1.00 87.69 101 THR A C 1
ATOM 749 O O . THR A 1 101 ? -12.725 -8.122 3.045 1.00 87.69 101 THR A O 1
ATOM 752 N N . LEU A 1 102 ? -13.154 -7.085 1.097 1.00 91.31 102 LEU A N 1
ATOM 753 C CA . LEU A 1 102 ? -12.529 -5.802 1.427 1.00 91.31 102 LEU A CA 1
ATOM 754 C C . LEU A 1 102 ? -13.597 -4.734 1.754 1.00 91.31 102 LEU A C 1
ATOM 756 O O . LEU A 1 102 ? -14.722 -4.816 1.253 1.00 91.31 102 LEU A O 1
ATOM 760 N N . PRO A 1 103 ? -13.263 -3.680 2.526 1.00 91.31 103 PRO A N 1
ATOM 761 C CA . PRO A 1 103 ? -14.098 -2.485 2.633 1.00 91.31 103 PRO A CA 1
ATOM 762 C C . PRO A 1 103 ? -14.415 -1.906 1.245 1.00 91.31 103 PRO A C 1
ATOM 764 O O . PRO A 1 103 ? -13.504 -1.648 0.463 1.00 91.31 103 PRO A O 1
ATOM 767 N N . ALA A 1 104 ? -15.693 -1.665 0.935 1.00 89.50 104 ALA A N 1
ATOM 768 C CA . ALA A 1 104 ? -16.134 -1.358 -0.434 1.00 89.50 104 ALA A CA 1
ATOM 769 C C . ALA A 1 104 ? -15.434 -0.140 -1.076 1.00 89.50 104 ALA A C 1
ATOM 771 O O . ALA A 1 104 ? -15.135 -0.155 -2.268 1.00 89.50 104 ALA A O 1
ATOM 772 N N . HIS A 1 105 ? -15.123 0.895 -0.287 1.00 89.19 105 HIS A N 1
ATOM 773 C CA . HIS A 1 105 ? -14.379 2.069 -0.759 1.00 89.19 105 HIS A CA 1
ATOM 774 C C . HIS A 1 105 ? -12.913 1.736 -1.094 1.00 89.19 105 HIS A C 1
ATOM 776 O O . HIS A 1 105 ? -12.409 2.168 -2.125 1.00 89.19 105 HIS A O 1
ATOM 782 N N . LEU A 1 106 ? -12.258 0.906 -0.272 1.00 92.69 106 LEU A N 1
ATOM 783 C CA . LEU A 1 106 ? -10.900 0.416 -0.525 1.00 92.69 106 LEU A CA 1
ATOM 784 C C . LEU A 1 106 ? -10.856 -0.477 -1.773 1.00 92.69 106 LEU A C 1
ATOM 786 O O . LEU A 1 106 ? -10.010 -0.279 -2.639 1.00 92.69 106 LEU A O 1
ATOM 790 N N . ALA A 1 107 ? -11.798 -1.416 -1.890 1.00 92.50 107 ALA A N 1
ATOM 791 C CA . ALA A 1 107 ? -11.913 -2.305 -3.045 1.00 92.50 107 ALA A CA 1
ATOM 792 C C . ALA A 1 107 ? -12.091 -1.523 -4.359 1.00 92.50 107 ALA A C 1
ATOM 794 O O . ALA A 1 107 ? -11.444 -1.837 -5.355 1.00 92.50 107 ALA A O 1
ATOM 795 N N . LYS A 1 108 ? -12.927 -0.474 -4.343 1.00 92.06 108 LYS A N 1
ATOM 796 C CA . LYS A 1 108 ? -13.162 0.401 -5.497 1.00 92.06 108 LYS A CA 1
ATOM 797 C C . LYS A 1 108 ? -11.900 1.149 -5.927 1.00 92.06 108 LYS A C 1
ATOM 799 O O . LYS A 1 108 ? -11.584 1.135 -7.110 1.00 92.06 108 LYS A O 1
ATOM 804 N N . GLU A 1 109 ? -11.190 1.804 -5.007 1.00 93.06 109 GLU A N 1
ATOM 805 C CA . GLU A 1 109 ? -10.022 2.609 -5.396 1.00 93.06 109 GLU A CA 1
ATOM 806 C C . GLU A 1 109 ? -8.792 1.759 -5.737 1.00 93.06 109 GLU A C 1
ATOM 808 O O . GLU A 1 109 ? -8.065 2.109 -6.662 1.00 93.06 109 GLU A O 1
ATOM 813 N N . LEU A 1 110 ? -8.589 0.604 -5.089 1.00 92.81 110 LEU A N 1
ATOM 814 C CA . LEU A 1 110 ? -7.568 -0.355 -5.534 1.00 92.81 110 LEU A CA 1
ATOM 815 C C . LEU A 1 110 ? -7.905 -0.953 -6.910 1.00 92.81 110 LEU A C 1
ATOM 817 O O . LEU A 1 110 ? -7.004 -1.165 -7.714 1.00 92.81 110 LEU A O 1
ATOM 821 N N . GLY A 1 111 ? -9.189 -1.177 -7.209 1.00 88.69 111 GLY A N 1
ATOM 822 C CA . GLY A 1 111 ? -9.656 -1.645 -8.519 1.00 88.69 111 GLY A CA 1
ATOM 823 C C . GLY A 1 111 ? -9.429 -0.659 -9.675 1.00 88.69 111 GLY A C 1
ATOM 824 O O . GLY A 1 111 ? -9.565 -1.052 -10.829 1.00 88.69 111 GLY A O 1
ATOM 825 N N . ASN A 1 112 ? -9.052 0.592 -9.383 1.00 90.44 112 ASN A N 1
ATOM 826 C CA . ASN A 1 112 ? -8.650 1.593 -10.378 1.00 90.44 112 ASN A CA 1
ATOM 827 C C . ASN A 1 112 ? -7.138 1.552 -10.702 1.00 90.44 112 ASN A C 1
ATOM 829 O O . ASN A 1 112 ? -6.673 2.335 -11.531 1.00 90.44 112 ASN A O 1
ATOM 833 N N . LEU A 1 113 ? -6.352 0.696 -10.035 1.00 90.50 113 LEU A N 1
ATOM 834 C CA . LEU A 1 113 ? -4.900 0.584 -10.215 1.00 90.50 113 LEU A CA 1
ATOM 835 C C . LEU A 1 113 ? -4.531 -0.489 -11.261 1.00 90.50 113 LEU A C 1
ATOM 837 O O . LEU A 1 113 ? -5.287 -1.424 -11.512 1.00 90.50 113 LEU A O 1
ATOM 841 N N . ASN A 1 114 ? -3.330 -0.387 -11.843 1.00 93.88 114 ASN A N 1
ATOM 842 C CA . ASN A 1 114 ? -2.775 -1.392 -12.762 1.00 93.88 114 ASN A CA 1
ATOM 843 C C . ASN A 1 114 ? -2.318 -2.648 -11.989 1.00 93.88 114 ASN A C 1
ATOM 845 O O . ASN A 1 114 ? -1.136 -2.788 -11.673 1.00 93.88 114 ASN A O 1
ATOM 849 N N . LEU A 1 115 ? -3.258 -3.526 -11.634 1.00 94.69 115 LEU A N 1
ATOM 850 C CA . LEU A 1 115 ? -3.020 -4.731 -10.831 1.00 94.69 115 LEU A CA 1
ATOM 851 C C . LEU A 1 115 ? -3.008 -6.011 -11.677 1.00 94.69 115 LEU A C 1
ATOM 853 O O . LEU A 1 115 ? -3.750 -6.111 -12.651 1.00 94.69 115 LEU A O 1
ATOM 857 N N . SER A 1 116 ? -2.186 -6.995 -11.295 1.00 93.75 116 SER A N 1
ATOM 858 C CA . SER A 1 116 ? -2.165 -8.321 -11.939 1.00 93.75 116 SER A CA 1
ATOM 859 C C . SER A 1 116 ? -3.255 -9.253 -11.396 1.00 93.75 116 SER A C 1
ATOM 861 O O . SER A 1 116 ? -3.733 -10.128 -12.115 1.00 93.75 116 SER A O 1
ATOM 863 N N . ILE A 1 117 ? -3.691 -9.040 -10.147 1.00 91.06 117 ILE A N 1
ATOM 864 C CA . ILE A 1 117 ? -4.790 -9.769 -9.499 1.00 91.06 117 ILE A CA 1
ATOM 865 C C . ILE A 1 117 ? -5.772 -8.803 -8.827 1.00 91.06 117 ILE A C 1
ATOM 867 O O . ILE A 1 117 ? -5.421 -7.683 -8.454 1.00 91.06 117 ILE A O 1
ATOM 871 N N . ILE A 1 118 ? -7.003 -9.267 -8.601 1.00 91.88 118 ILE A N 1
ATOM 872 C CA . ILE A 1 118 ? -7.957 -8.580 -7.720 1.00 91.88 118 ILE A CA 1
ATOM 873 C C . ILE A 1 118 ? -7.383 -8.585 -6.286 1.00 91.88 118 ILE A C 1
ATOM 875 O O . ILE A 1 118 ? -6.996 -9.658 -5.822 1.00 91.88 118 ILE A O 1
ATOM 879 N N . PRO A 1 119 ? -7.353 -7.446 -5.564 1.00 94.69 119 PRO A N 1
ATOM 880 C CA . PRO A 1 119 ? -6.900 -7.393 -4.176 1.00 94.69 119 PRO A CA 1
ATOM 881 C C . PRO A 1 119 ? -7.650 -8.361 -3.256 1.00 94.69 119 PRO A C 1
ATOM 883 O O . PRO A 1 119 ? -8.870 -8.514 -3.355 1.00 94.69 119 PRO A O 1
ATOM 886 N N . VAL A 1 120 ? -6.924 -8.969 -2.319 1.00 94.00 120 VAL A N 1
ATOM 887 C CA . VAL A 1 120 ? -7.457 -9.963 -1.374 1.00 94.00 120 VAL A CA 1
ATOM 888 C C . VAL A 1 120 ? -6.922 -9.762 0.045 1.00 94.00 120 VAL A C 1
ATOM 890 O O . VAL A 1 120 ? -5.909 -9.099 0.248 1.00 94.00 120 VAL A O 1
ATOM 893 N N . MET A 1 121 ? -7.610 -10.341 1.030 1.00 95.00 121 MET A N 1
ATOM 894 C CA . MET A 1 121 ? -7.247 -10.311 2.450 1.00 95.00 121 MET A CA 1
ATOM 895 C C . MET A 1 121 ? -6.912 -11.723 2.959 1.00 95.00 121 MET A C 1
ATOM 897 O O . MET A 1 121 ? -7.790 -12.585 2.943 1.00 95.00 121 MET A O 1
ATOM 901 N N . GLN A 1 122 ? -5.696 -11.937 3.470 1.00 93.25 122 GLN A N 1
ATOM 902 C CA . GLN A 1 122 ? -5.260 -13.147 4.191 1.00 93.25 122 GLN A CA 1
ATOM 903 C C . GLN A 1 122 ? -4.857 -12.743 5.617 1.00 93.25 122 GLN A C 1
ATOM 905 O O . GLN A 1 122 ? -3.992 -11.889 5.758 1.00 93.25 122 GLN A O 1
ATOM 910 N N . ASP A 1 123 ? -5.508 -13.279 6.656 1.00 91.38 123 ASP A N 1
ATOM 911 C CA . ASP A 1 123 ? -5.361 -12.880 8.079 1.00 91.38 123 ASP A CA 1
ATOM 912 C C . ASP A 1 123 ? -4.994 -11.392 8.300 1.00 91.38 123 ASP A C 1
ATOM 914 O O . ASP A 1 123 ? -3.884 -11.027 8.691 1.00 91.38 123 ASP A O 1
ATOM 918 N N . LYS A 1 124 ? -5.933 -10.499 7.950 1.00 93.94 124 LYS A N 1
ATOM 919 C CA . LYS A 1 124 ? -5.797 -9.024 8.013 1.00 93.94 124 LYS A CA 1
ATOM 920 C C . LYS A 1 124 ? -4.614 -8.422 7.232 1.00 93.94 124 LYS A C 1
ATOM 922 O O . LYS A 1 124 ? -4.378 -7.215 7.320 1.00 93.94 124 LYS A O 1
ATOM 927 N N . THR A 1 125 ? -3.883 -9.212 6.457 1.00 95.75 125 THR A N 1
ATOM 928 C CA . THR A 1 125 ? -2.885 -8.747 5.499 1.00 95.75 125 THR A CA 1
ATOM 929 C C . THR A 1 125 ? -3.569 -8.526 4.159 1.00 95.75 125 THR A C 1
ATOM 931 O O . THR A 1 125 ? -4.121 -9.449 3.562 1.00 95.75 125 THR A O 1
ATOM 934 N N . LEU A 1 126 ? -3.551 -7.280 3.694 1.00 97.06 126 LEU A N 1
ATOM 935 C CA . LEU A 1 126 ? -4.032 -6.912 2.367 1.00 97.06 126 LEU A CA 1
ATOM 936 C C . LEU A 1 126 ? -2.955 -7.246 1.330 1.00 97.06 126 LEU A C 1
ATOM 938 O O . LEU A 1 126 ? -1.838 -6.747 1.437 1.00 97.06 126 LEU A O 1
ATOM 942 N N . VAL A 1 127 ? -3.289 -8.029 0.309 1.00 96.25 127 VAL A N 1
ATOM 943 C CA . VAL A 1 127 ? -2.394 -8.352 -0.809 1.00 96.25 127 VAL A CA 1
ATOM 944 C C . VAL A 1 127 ? -2.765 -7.500 -2.022 1.00 96.25 127 VAL A C 1
ATOM 946 O O . VAL A 1 127 ? -3.907 -7.525 -2.486 1.00 96.25 127 VAL A O 1
ATOM 949 N N . VAL A 1 128 ? -1.788 -6.752 -2.538 1.00 96.88 128 VAL A N 1
ATOM 950 C CA . VAL A 1 128 ? -1.889 -5.916 -3.742 1.00 96.88 128 VAL A CA 1
ATOM 951 C C . VAL A 1 128 ? -0.723 -6.266 -4.665 1.00 96.88 128 VAL A C 1
ATOM 953 O O . VAL A 1 128 ? 0.424 -5.937 -4.367 1.00 96.88 128 VAL A O 1
ATOM 956 N N . ALA A 1 129 ? -1.003 -6.924 -5.790 1.00 96.50 129 ALA A N 1
ATOM 957 C CA . ALA A 1 129 ? 0.006 -7.195 -6.811 1.00 96.50 129 ALA A CA 1
ATOM 958 C C . ALA A 1 129 ? -0.177 -6.243 -7.995 1.00 96.50 129 ALA A C 1
ATOM 960 O O . ALA A 1 129 ? -1.236 -6.248 -8.626 1.00 96.50 129 ALA A O 1
ATOM 961 N N . PHE A 1 130 ? 0.824 -5.413 -8.289 1.00 96.75 130 PHE A N 1
ATOM 962 C CA . PHE A 1 130 ? 0.789 -4.571 -9.485 1.00 96.75 130 PHE A CA 1
ATOM 963 C C . PHE A 1 130 ? 1.238 -5.357 -10.718 1.00 96.75 130 PHE A C 1
ATOM 965 O O . PHE A 1 130 ? 2.116 -6.208 -10.643 1.00 96.75 130 PHE A O 1
ATOM 972 N N . ASN A 1 131 ? 0.692 -5.003 -11.876 1.00 96.25 131 ASN A N 1
ATOM 973 C CA . ASN A 1 131 ? 1.109 -5.511 -13.178 1.00 96.25 131 ASN A CA 1
ATOM 974 C C . ASN A 1 131 ? 2.386 -4.779 -13.662 1.00 96.25 131 ASN A C 1
ATOM 976 O O . ASN A 1 131 ? 2.337 -3.965 -14.586 1.00 96.25 131 ASN A O 1
ATOM 980 N N . PHE A 1 132 ? 3.500 -5.025 -12.959 1.00 94.69 132 PHE A N 1
ATOM 981 C CA . PHE A 1 132 ? 4.867 -4.577 -13.266 1.00 94.69 132 PHE A CA 1
ATOM 982 C C . PHE A 1 132 ? 5.885 -5.618 -12.760 1.00 94.69 132 PHE A C 1
ATOM 984 O O . PHE A 1 132 ? 5.733 -6.108 -11.642 1.00 94.69 132 PHE A O 1
ATOM 991 N N . ASP A 1 133 ? 6.966 -5.864 -13.510 1.00 94.00 133 ASP A N 1
ATOM 992 C CA . ASP A 1 133 ? 8.027 -6.848 -13.211 1.00 94.00 133 ASP A CA 1
ATOM 993 C C . ASP A 1 133 ? 8.710 -6.650 -11.842 1.00 94.00 133 ASP A C 1
ATOM 995 O O . ASP A 1 133 ? 9.203 -7.593 -11.212 1.00 94.00 133 ASP A O 1
ATOM 999 N N . ASN A 1 134 ? 8.819 -5.394 -11.398 1.00 93.81 134 ASN A N 1
ATOM 1000 C CA . ASN A 1 134 ? 9.424 -4.991 -10.132 1.00 93.81 134 ASN A CA 1
ATOM 1001 C C . ASN A 1 134 ? 8.623 -3.824 -9.544 1.00 93.81 134 ASN A C 1
ATOM 1003 O O . ASN A 1 134 ? 8.159 -2.956 -10.280 1.00 93.81 134 ASN A O 1
ATOM 1007 N N . ILE A 1 135 ? 8.512 -3.790 -8.213 1.00 95.38 135 ILE A N 1
ATOM 1008 C CA . ILE A 1 135 ? 7.851 -2.701 -7.488 1.00 95.38 135 ILE A CA 1
ATOM 1009 C C . ILE A 1 135 ? 8.881 -1.680 -7.014 1.00 95.38 135 ILE A C 1
ATOM 1011 O O . ILE A 1 135 ? 9.845 -2.027 -6.328 1.00 95.38 135 ILE A O 1
ATOM 1015 N N . GLU A 1 136 ? 8.635 -0.414 -7.329 1.00 94.44 136 GLU A N 1
ATOM 1016 C CA . GLU A 1 136 ? 9.351 0.731 -6.778 1.00 94.44 136 GLU A CA 1
ATOM 1017 C C . GLU A 1 136 ? 8.655 1.308 -5.539 1.00 94.44 136 GLU A C 1
ATOM 1019 O O . GLU A 1 136 ? 7.451 1.157 -5.322 1.00 94.44 136 GLU A O 1
ATOM 1024 N N . GLU A 1 137 ? 9.420 2.039 -4.731 1.00 94.38 137 GLU A N 1
ATOM 1025 C CA . GLU A 1 137 ? 8.937 2.674 -3.500 1.00 94.38 137 GLU A CA 1
ATOM 1026 C C . GLU A 1 137 ? 7.771 3.647 -3.753 1.00 94.38 137 GLU A C 1
ATOM 1028 O O . GLU A 1 137 ? 6.857 3.739 -2.938 1.00 94.38 137 GLU A O 1
ATOM 1033 N N . LEU A 1 138 ? 7.744 4.316 -4.914 1.00 92.75 138 LEU A N 1
ATOM 1034 C CA . LEU A 1 138 ? 6.643 5.198 -5.320 1.00 92.75 138 LEU A CA 1
ATOM 1035 C C . LEU A 1 138 ? 5.328 4.431 -5.542 1.00 92.75 138 LEU A C 1
ATOM 1037 O O . LEU A 1 138 ? 4.268 4.892 -5.121 1.00 92.75 138 LEU A O 1
ATOM 1041 N N . GLN A 1 139 ? 5.387 3.247 -6.160 1.00 94.19 139 GLN A N 1
ATOM 1042 C CA . GLN A 1 139 ? 4.218 2.388 -6.386 1.00 94.19 139 GLN A CA 1
ATOM 1043 C C . GLN A 1 139 ? 3.730 1.785 -5.062 1.00 94.19 139 GLN A C 1
ATOM 1045 O O . GLN A 1 139 ? 2.534 1.808 -4.767 1.00 94.19 139 GLN A O 1
ATOM 1050 N N . ALA A 1 140 ? 4.660 1.325 -4.218 1.00 96.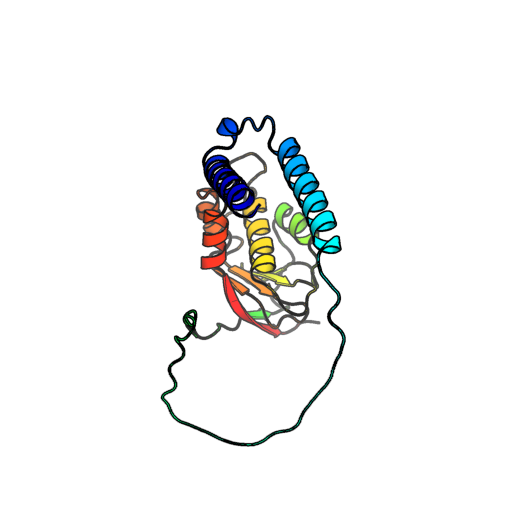00 140 ALA A N 1
ATOM 1051 C CA . ALA A 1 140 ? 4.349 0.823 -2.884 1.00 96.00 140 ALA A CA 1
ATOM 1052 C C . ALA A 1 140 ? 3.723 1.903 -1.989 1.00 96.00 140 ALA A C 1
ATOM 1054 O O . ALA A 1 140 ? 2.687 1.660 -1.365 1.00 96.00 140 ALA A O 1
ATOM 1055 N N . ARG A 1 141 ? 4.273 3.124 -1.988 1.00 95.38 141 ARG A N 1
ATOM 1056 C CA . ARG A 1 141 ? 3.675 4.253 -1.270 1.00 95.38 141 ARG A CA 1
ATOM 1057 C C . ARG A 1 141 ? 2.316 4.637 -1.843 1.00 95.38 141 ARG A C 1
ATOM 1059 O O . ARG A 1 141 ? 1.421 4.915 -1.056 1.00 95.38 141 ARG A O 1
ATOM 1066 N N . SER A 1 142 ? 2.118 4.597 -3.161 1.00 93.56 142 SER A N 1
ATOM 1067 C CA . SER A 1 142 ? 0.814 4.875 -3.779 1.00 93.56 142 SER A CA 1
ATOM 1068 C C . SER A 1 142 ? -0.270 3.879 -3.336 1.00 93.56 142 SER A C 1
ATOM 1070 O O . SER A 1 142 ? -1.368 4.300 -2.973 1.00 93.56 142 SER A O 1
ATOM 1072 N N . ALA A 1 143 ? 0.035 2.578 -3.251 1.00 95.25 143 ALA A N 1
ATOM 1073 C CA . ALA A 1 143 ? -0.900 1.588 -2.705 1.00 95.25 143 ALA A CA 1
ATOM 1074 C C . ALA A 1 143 ? -1.251 1.867 -1.229 1.00 95.25 143 ALA A C 1
ATOM 1076 O O . ALA A 1 143 ? -2.423 1.850 -0.852 1.00 95.25 143 ALA A O 1
ATOM 1077 N N . VAL A 1 144 ? -0.254 2.183 -0.397 1.00 95.69 144 VAL A N 1
ATOM 1078 C CA . VAL A 1 144 ? -0.459 2.511 1.025 1.00 95.69 144 VAL A CA 1
ATOM 1079 C C . VAL A 1 144 ? -1.218 3.831 1.212 1.00 95.69 144 VAL A C 1
ATOM 1081 O O . VAL A 1 144 ? -2.113 3.912 2.053 1.00 95.69 144 VAL A O 1
ATOM 1084 N N . GLN A 1 145 ? -0.926 4.852 0.403 1.00 93.75 145 GLN A N 1
ATOM 1085 C CA . GLN A 1 145 ? -1.700 6.092 0.352 1.00 93.75 145 GLN A CA 1
ATOM 1086 C C . GLN A 1 145 ? -3.165 5.789 0.018 1.00 93.75 145 GLN A C 1
ATOM 1088 O O . GLN A 1 145 ? -4.041 6.301 0.704 1.00 93.75 145 GLN A O 1
ATOM 1093 N N . THR A 1 146 ? -3.458 4.916 -0.954 1.00 94.06 146 THR A N 1
ATOM 1094 C CA . THR A 1 146 ? -4.835 4.482 -1.262 1.00 94.06 146 THR A CA 1
ATOM 1095 C C . THR A 1 146 ? -5.516 3.821 -0.059 1.00 94.06 146 THR A C 1
ATOM 1097 O O . THR A 1 146 ? -6.674 4.134 0.232 1.00 94.06 146 THR A O 1
ATOM 1100 N N . VAL A 1 147 ? -4.808 2.981 0.709 1.00 95.19 147 VAL A N 1
ATOM 1101 C CA . VAL A 1 147 ? -5.329 2.425 1.974 1.00 95.19 147 VAL A CA 1
ATOM 1102 C C . VAL A 1 147 ? -5.669 3.539 2.968 1.00 95.19 147 VAL A C 1
ATOM 1104 O O . VAL A 1 147 ? -6.785 3.578 3.484 1.00 95.19 147 VAL A O 1
ATOM 1107 N N . CYS A 1 148 ? -4.765 4.494 3.195 1.00 93.50 148 CYS A N 1
ATOM 1108 C CA . CYS A 1 148 ? -4.997 5.562 4.168 1.00 93.50 148 CYS A CA 1
ATOM 1109 C C . CYS A 1 148 ? -6.007 6.630 3.716 1.00 93.50 148 CYS A C 1
ATOM 1111 O O . CYS A 1 148 ? -6.773 7.115 4.547 1.00 93.50 148 CYS A O 1
ATOM 1113 N N . TYR A 1 149 ? -6.085 6.968 2.427 1.00 91.62 149 TYR A N 1
ATOM 1114 C CA . TYR A 1 149 ? -7.124 7.853 1.893 1.00 91.62 149 TYR A CA 1
ATOM 1115 C C . TYR A 1 149 ? -8.510 7.213 1.996 1.00 91.62 149 TYR A C 1
ATOM 1117 O O . TYR A 1 149 ? -9.459 7.889 2.385 1.00 91.62 149 TYR A O 1
ATOM 1125 N N . THR A 1 150 ? -8.638 5.916 1.695 1.00 92.94 150 THR A N 1
ATOM 1126 C CA . THR A 1 150 ? -9.932 5.218 1.770 1.00 92.94 150 THR A CA 1
ATOM 1127 C C . THR A 1 150 ? -10.345 4.829 3.188 1.00 92.94 150 THR A C 1
ATOM 1129 O O . THR A 1 150 ? -11.528 4.557 3.397 1.00 92.94 150 THR A O 1
ATOM 1132 N N . TYR A 1 151 ? -9.419 4.822 4.155 1.00 93.75 151 TYR A N 1
ATOM 1133 C CA . TYR A 1 151 ? -9.680 4.636 5.591 1.00 93.75 151 TYR A CA 1
ATOM 1134 C C . TYR A 1 151 ? -10.441 5.805 6.227 1.00 93.75 151 TYR A C 1
ATOM 1136 O O . TYR A 1 151 ? -11.182 5.595 7.188 1.00 93.75 151 TYR A O 1
ATOM 1144 N N . PHE A 1 152 ? -10.342 7.019 5.677 1.00 90.38 152 PHE A N 1
ATOM 1145 C CA . PHE A 1 152 ? -11.138 8.175 6.101 1.00 90.38 152 PHE A CA 1
ATOM 1146 C C . PHE A 1 152 ? -12.290 8.456 5.129 1.00 90.38 152 PHE A C 1
ATOM 1148 O O . PHE A 1 152 ? -12.233 8.133 3.946 1.00 90.38 152 PHE A O 1
ATOM 1155 N N . ASN A 1 153 ? -13.361 9.081 5.622 1.00 81.88 153 ASN A N 1
ATOM 1156 C CA . ASN A 1 153 ? -14.407 9.603 4.742 1.00 81.88 153 ASN A CA 1
ATOM 1157 C C . ASN A 1 153 ? -13.926 10.898 4.077 1.00 81.88 153 ASN A C 1
ATOM 1159 O O . ASN A 1 153 ? -13.412 11.793 4.750 1.00 81.88 153 ASN A O 1
ATOM 1163 N N . THR A 1 154 ? -14.170 11.052 2.777 1.00 69.44 154 THR A N 1
ATOM 1164 C CA . THR A 1 154 ? -13.831 12.271 2.031 1.00 69.44 154 THR A CA 1
ATOM 1165 C C . THR A 1 154 ? -14.405 13.515 2.723 1.00 69.44 154 THR A C 1
ATOM 1167 O O . THR A 1 154 ? -15.614 13.636 2.919 1.00 69.44 154 THR A O 1
ATOM 1170 N N . GLY A 1 155 ? -13.530 14.437 3.135 1.00 63.53 155 GLY A N 1
ATOM 1171 C CA . GLY A 1 155 ? -13.915 15.675 3.822 1.00 63.53 155 GLY A CA 1
ATOM 1172 C C . GLY A 1 155 ? -14.298 15.544 5.306 1.00 63.53 155 GLY A C 1
ATOM 1173 O O . GLY A 1 155 ? -14.702 16.543 5.898 1.00 63.53 155 GLY A O 1
ATOM 1174 N N . LYS A 1 156 ? -14.169 14.368 5.943 1.00 62.97 156 LYS A N 1
ATOM 1175 C CA . LYS A 1 156 ? -14.467 14.175 7.377 1.00 62.97 156 LYS A CA 1
ATOM 1176 C C . LYS A 1 156 ? -13.358 13.396 8.087 1.00 62.97 156 LYS A C 1
ATOM 1178 O O . LYS A 1 156 ? -12.941 12.342 7.629 1.00 62.97 156 LYS A O 1
ATOM 1183 N N . LYS A 1 157 ? -12.978 13.828 9.296 1.00 68.00 157 LYS A N 1
ATOM 1184 C CA . LYS A 1 157 ? -11.999 13.127 10.163 1.00 68.00 157 LYS A CA 1
ATOM 1185 C C . LYS A 1 157 ? -12.494 11.778 10.732 1.00 68.00 157 LYS A C 1
ATOM 1187 O O . LYS A 1 157 ? -11.835 11.197 11.586 1.00 68.00 157 LYS A O 1
ATOM 1192 N N . GLN A 1 158 ? -13.662 11.297 10.305 1.00 84.19 158 GLN A N 1
ATOM 1193 C CA . GLN A 1 158 ? -14.254 10.040 10.762 1.00 84.19 158 GLN A CA 1
ATOM 1194 C C . GLN A 1 158 ? -13.855 8.895 9.814 1.00 84.19 158 GLN A C 1
ATOM 1196 O O . GLN A 1 158 ? -13.897 9.054 8.588 1.00 84.19 158 GLN A O 1
ATOM 1201 N N . ARG A 1 159 ? -13.497 7.736 10.370 1.00 89.69 159 ARG A N 1
ATOM 1202 C CA . ARG A 1 159 ? -13.092 6.553 9.594 1.00 89.69 159 ARG A CA 1
ATOM 1203 C C . ARG A 1 159 ? -14.247 6.033 8.723 1.00 89.69 159 ARG A C 1
ATOM 1205 O O . ARG A 1 159 ? -15.404 6.088 9.136 1.00 89.69 159 ARG A O 1
ATOM 1212 N N . ALA A 1 160 ? -13.941 5.570 7.515 1.00 90.06 160 ALA A N 1
ATOM 1213 C CA . ALA A 1 160 ? -14.897 5.000 6.559 1.00 90.06 160 ALA A CA 1
ATOM 1214 C C . ALA A 1 160 ? -15.147 3.501 6.786 1.00 90.06 160 ALA A C 1
ATOM 1216 O O . ALA A 1 160 ? -16.179 2.978 6.373 1.00 90.06 160 ALA A O 1
ATOM 1217 N N . TRP A 1 161 ? -14.228 2.818 7.468 1.00 91.62 161 TRP A N 1
ATOM 1218 C CA . TRP A 1 161 ? -14.361 1.425 7.888 1.00 91.62 161 TRP A CA 1
ATOM 1219 C C . TRP A 1 161 ? -13.719 1.200 9.267 1.00 91.62 161 TRP A C 1
ATOM 1221 O O . TRP A 1 161 ? -13.134 2.107 9.864 1.00 91.62 161 TRP A O 1
ATOM 1231 N N . LYS A 1 162 ? -13.921 0.005 9.832 1.00 90.31 162 LYS A N 1
ATOM 1232 C CA . LYS A 1 162 ? -13.474 -0.361 11.183 1.00 90.31 162 LYS A CA 1
ATOM 1233 C C . LYS A 1 162 ? -11.944 -0.498 11.230 1.00 90.31 162 LYS A C 1
ATOM 1235 O O . LYS A 1 162 ? -11.370 -1.132 10.357 1.00 90.31 162 LYS A O 1
ATOM 1240 N N . ALA A 1 163 ? -11.308 0.043 12.268 1.00 91.50 163 ALA A N 1
ATOM 1241 C CA . ALA A 1 163 ? -9.871 -0.126 12.513 1.00 91.50 163 ALA A CA 1
ATOM 1242 C C . ALA A 1 163 ? -9.524 -1.553 12.982 1.00 91.50 163 ALA A C 1
ATOM 1244 O O . ALA A 1 163 ? -10.331 -2.192 13.665 1.00 91.50 163 ALA A O 1
ATOM 1245 N N . GLY A 1 164 ? -8.316 -2.027 12.666 1.00 91.56 164 GLY A N 1
ATOM 1246 C CA . GLY A 1 164 ? -7.899 -3.414 12.876 1.00 91.56 164 GLY A CA 1
ATOM 1247 C C . GLY A 1 164 ? -8.453 -4.394 11.834 1.00 91.56 164 GLY A C 1
ATOM 1248 O O . GLY A 1 164 ? -8.565 -5.581 12.129 1.00 91.56 164 GLY A O 1
ATOM 1249 N N . VAL A 1 165 ? -8.832 -3.908 10.647 1.00 93.25 165 VAL A N 1
ATOM 1250 C CA . VAL A 1 165 ? -9.216 -4.732 9.484 1.00 93.25 165 VAL A CA 1
ATOM 1251 C C . VAL A 1 165 ? -8.004 -5.005 8.591 1.00 93.25 165 VAL A C 1
ATOM 1253 O O . VAL A 1 165 ? -7.906 -6.093 8.029 1.00 93.25 165 VAL A O 1
ATOM 1256 N N . VAL A 1 166 ? -7.065 -4.057 8.499 1.00 95.50 166 VAL A N 1
ATOM 1257 C CA . VAL A 1 166 ? -5.801 -4.214 7.765 1.00 95.50 166 VAL A CA 1
ATOM 1258 C C . VAL A 1 166 ? -4.641 -3.984 8.733 1.00 95.50 166 VAL A C 1
ATOM 1260 O O . VAL A 1 166 ? -4.419 -2.857 9.162 1.00 95.50 166 VAL A O 1
ATOM 1263 N N . GLU A 1 167 ? -3.888 -5.025 9.094 1.00 95.19 167 GLU A N 1
ATOM 1264 C CA . GLU A 1 167 ? -2.739 -4.916 10.019 1.00 95.19 167 GLU A CA 1
ATOM 1265 C C . GLU A 1 167 ? -1.379 -4.895 9.295 1.00 95.19 167 GLU A C 1
ATOM 1267 O O . GLU A 1 167 ? -0.419 -4.305 9.800 1.00 95.19 167 GLU A O 1
ATOM 1272 N N . LYS A 1 168 ? -1.319 -5.446 8.077 1.00 95.50 168 LYS A N 1
ATOM 1273 C CA . LYS A 1 168 ? -0.189 -5.354 7.137 1.00 95.50 168 LYS A CA 1
ATOM 1274 C C . LYS A 1 168 ? -0.708 -5.135 5.712 1.00 95.50 168 LYS A C 1
ATOM 1276 O O . LYS A 1 168 ? -1.848 -5.487 5.407 1.00 95.50 168 LYS A O 1
ATOM 1281 N N . VAL A 1 169 ? 0.139 -4.615 4.826 1.00 97.25 169 VAL A N 1
ATOM 1282 C CA . VAL A 1 169 ? -0.090 -4.674 3.370 1.00 97.25 169 VAL A CA 1
ATOM 1283 C C . VAL A 1 169 ? 1.117 -5.326 2.708 1.00 97.25 169 VAL A C 1
ATOM 1285 O O . VAL A 1 169 ? 2.247 -4.916 2.961 1.00 97.25 169 VAL A O 1
ATOM 1288 N N . PHE A 1 170 ? 0.887 -6.320 1.860 1.00 97.31 170 PHE A N 1
ATOM 1289 C CA . PHE A 1 170 ? 1.876 -6.882 0.948 1.00 97.31 170 PHE A CA 1
ATOM 1290 C C . PHE A 1 170 ? 1.685 -6.231 -0.421 1.00 97.31 170 PHE A C 1
ATOM 1292 O O . PHE A 1 170 ? 0.664 -6.445 -1.073 1.00 97.31 170 PHE A O 1
ATOM 1299 N N . ILE A 1 171 ? 2.661 -5.428 -0.844 1.00 97.38 171 ILE A N 1
ATOM 1300 C CA . ILE A 1 171 ? 2.721 -4.854 -2.185 1.00 97.38 171 ILE A CA 1
ATOM 1301 C C . ILE A 1 171 ? 3.758 -5.646 -2.974 1.00 97.38 171 ILE A C 1
ATOM 1303 O O . ILE A 1 171 ? 4.936 -5.637 -2.617 1.00 97.38 171 ILE A O 1
ATOM 1307 N N . THR A 1 172 ? 3.340 -6.329 -4.034 1.00 97.19 172 THR A N 1
ATOM 1308 C CA . THR A 1 172 ? 4.193 -7.269 -4.775 1.00 97.19 172 THR A CA 1
ATOM 1309 C C . THR A 1 172 ? 4.094 -7.074 -6.290 1.00 97.19 172 THR A C 1
ATOM 1311 O O . THR A 1 172 ? 3.203 -6.374 -6.777 1.00 97.19 172 THR A O 1
ATOM 1314 N N . ASN A 1 173 ? 5.055 -7.631 -7.024 1.00 96.12 173 ASN A N 1
ATOM 1315 C CA . ASN A 1 173 ? 5.109 -7.615 -8.483 1.00 96.12 173 ASN A CA 1
ATOM 1316 C C . ASN A 1 173 ? 4.104 -8.590 -9.113 1.00 96.12 173 ASN A C 1
ATOM 1318 O O . ASN A 1 173 ? 3.455 -9.376 -8.422 1.00 96.12 173 ASN A O 1
ATOM 1322 N N . ASP A 1 174 ? 4.000 -8.534 -10.437 1.00 94.88 174 ASP A N 1
ATOM 1323 C CA . ASP A 1 174 ? 3.070 -9.312 -11.256 1.00 94.88 174 ASP A CA 1
ATOM 1324 C C . ASP A 1 174 ? 3.104 -10.820 -10.940 1.00 94.88 174 ASP A C 1
ATOM 1326 O O . ASP A 1 174 ? 2.057 -11.424 -10.705 1.00 94.88 174 ASP A O 1
ATOM 1330 N N . ILE A 1 175 ? 4.314 -11.385 -10.836 1.00 93.56 175 ILE A N 1
ATOM 1331 C CA . ILE A 1 175 ? 4.607 -12.791 -10.514 1.00 93.56 175 ILE A CA 1
ATOM 1332 C C . ILE A 1 175 ? 4.677 -13.104 -9.006 1.00 93.56 175 ILE A C 1
ATOM 1334 O O . ILE A 1 175 ? 5.110 -14.191 -8.631 1.00 93.56 175 ILE A O 1
ATOM 1338 N N . LEU A 1 176 ? 4.274 -12.182 -8.126 1.00 94.62 176 LEU A N 1
ATOM 1339 C CA . LEU A 1 176 ? 4.137 -12.400 -6.677 1.00 94.62 176 LEU A CA 1
ATOM 1340 C C . LEU A 1 176 ? 5.429 -12.823 -5.935 1.00 94.62 176 LEU A C 1
ATOM 1342 O O . LEU A 1 176 ? 5.368 -13.597 -4.981 1.00 94.62 176 LEU A O 1
ATOM 1346 N N . THR A 1 177 ? 6.603 -12.317 -6.335 1.00 93.88 177 THR A N 1
ATOM 1347 C CA . THR A 1 177 ? 7.917 -12.700 -5.763 1.00 93.88 177 THR A CA 1
ATOM 1348 C C . THR A 1 177 ? 8.698 -11.574 -5.083 1.00 93.88 177 THR A C 1
ATOM 1350 O O . THR A 1 177 ? 9.593 -11.855 -4.280 1.00 93.88 177 THR A O 1
ATOM 1353 N N . LYS A 1 178 ? 8.420 -10.300 -5.382 1.00 94.69 178 LYS A N 1
ATOM 1354 C CA . LYS A 1 178 ? 9.222 -9.153 -4.915 1.00 94.69 178 LYS A CA 1
ATOM 1355 C C . LYS A 1 178 ? 8.365 -7.923 -4.654 1.00 94.69 178 LYS A C 1
ATOM 1357 O O . LYS A 1 178 ? 7.511 -7.581 -5.464 1.00 94.69 178 LYS A O 1
ATOM 1362 N N . GLY A 1 179 ? 8.702 -7.172 -3.611 1.00 96.69 179 GLY A N 1
ATOM 1363 C CA . GLY A 1 179 ? 8.170 -5.828 -3.417 1.00 96.69 179 GLY A CA 1
ATOM 1364 C C . GLY A 1 179 ? 8.409 -5.321 -2.005 1.00 96.69 179 GLY A C 1
ATOM 1365 O O . GLY A 1 179 ? 9.548 -5.316 -1.533 1.00 96.69 179 GLY A O 1
ATOM 1366 N N . PHE A 1 180 ? 7.343 -4.888 -1.337 1.00 97.50 180 PHE A N 1
ATOM 1367 C CA . PHE A 1 180 ? 7.394 -4.277 -0.015 1.00 97.50 180 PHE A CA 1
ATOM 1368 C C . PHE A 1 180 ? 6.291 -4.803 0.909 1.00 97.50 180 PHE A C 1
ATOM 1370 O O . PHE A 1 180 ? 5.147 -4.988 0.496 1.00 97.50 180 PHE A O 1
ATOM 1377 N N . VAL A 1 181 ? 6.617 -4.952 2.191 1.00 97.19 181 VAL A N 1
ATOM 1378 C CA . VAL A 1 181 ? 5.639 -5.059 3.277 1.00 97.19 181 VAL A CA 1
ATOM 1379 C C . VAL A 1 181 ? 5.469 -3.679 3.906 1.00 97.19 181 VAL A C 1
ATOM 1381 O O . VAL A 1 181 ? 6.447 -3.068 4.335 1.00 97.19 181 VAL A O 1
ATOM 1384 N N . PHE A 1 182 ? 4.233 -3.190 3.991 1.00 96.88 182 PHE A N 1
ATOM 1385 C CA . PHE A 1 182 ? 3.884 -2.047 4.830 1.00 96.88 182 PHE A CA 1
ATOM 1386 C C . PHE A 1 182 ? 3.462 -2.530 6.217 1.00 96.88 182 PHE A C 1
ATOM 1388 O O . PHE A 1 182 ? 2.444 -3.215 6.371 1.00 96.88 182 PHE A O 1
ATOM 1395 N N . ASN A 1 183 ? 4.239 -2.159 7.230 1.00 93.50 183 ASN A N 1
ATOM 1396 C CA . ASN A 1 183 ? 4.020 -2.594 8.604 1.00 93.50 183 ASN A CA 1
ATOM 1397 C C . ASN A 1 183 ? 3.061 -1.655 9.364 1.00 93.50 183 ASN A C 1
ATOM 1399 O O . ASN A 1 183 ? 3.233 -0.436 9.390 1.00 93.50 183 ASN A O 1
ATOM 1403 N N . GLY A 1 184 ? 2.053 -2.227 10.031 1.00 89.81 184 GLY A N 1
ATOM 1404 C CA . GLY A 1 184 ? 1.133 -1.500 10.918 1.00 89.81 184 GLY A CA 1
ATOM 1405 C C . GLY A 1 184 ? -0.147 -0.957 10.268 1.00 89.81 184 GLY A C 1
ATOM 1406 O O . GLY A 1 184 ? -0.949 -0.348 10.974 1.00 89.81 184 GLY A O 1
ATOM 1407 N N . GLY A 1 185 ? -0.351 -1.188 8.966 1.00 92.50 185 GLY A N 1
ATOM 1408 C CA . GLY A 1 185 ? -1.658 -1.123 8.296 1.00 92.50 185 GLY A CA 1
ATOM 1409 C C . GLY A 1 185 ? -2.529 0.105 8.609 1.00 92.50 185 GLY A C 1
ATOM 1410 O O . GLY A 1 185 ? -2.061 1.242 8.579 1.00 92.50 185 GLY A O 1
ATOM 1411 N N . ASP A 1 186 ? -3.811 -0.127 8.895 1.00 92.94 186 ASP A N 1
ATOM 1412 C CA . ASP A 1 186 ? -4.823 0.916 9.098 1.00 92.94 186 ASP A CA 1
ATOM 1413 C C . ASP A 1 186 ? -4.554 1.813 10.322 1.00 92.94 186 ASP A C 1
ATOM 1415 O O . ASP A 1 186 ? -4.745 3.028 10.259 1.00 92.94 186 ASP A O 1
ATOM 1419 N N . LYS A 1 187 ? -3.981 1.255 11.395 1.00 92.56 187 LYS A N 1
ATOM 1420 C CA . LYS A 1 187 ? -3.527 1.991 12.589 1.00 92.56 187 LYS A CA 1
ATOM 1421 C C . LYS A 1 187 ? -2.492 3.066 12.230 1.00 92.56 187 LYS A C 1
ATOM 1423 O O . LYS A 1 187 ? -2.545 4.171 12.771 1.00 92.56 187 LYS A O 1
ATOM 1428 N N . SER A 1 188 ? -1.595 2.793 11.277 1.00 94.12 188 SER A N 1
ATOM 1429 C CA . SER A 1 188 ? -0.623 3.783 10.782 1.00 94.12 188 SER A CA 1
ATOM 1430 C C . SER A 1 188 ? -1.286 4.960 10.053 1.00 94.12 188 SER A C 1
ATOM 1432 O O . SER A 1 188 ? -0.710 6.047 10.006 1.00 94.12 188 SER A O 1
ATOM 1434 N N . CYS A 1 189 ? -2.504 4.808 9.528 1.00 93.12 189 CYS A N 1
ATOM 1435 C CA . CYS A 1 189 ? -3.215 5.892 8.852 1.00 93.12 189 CYS A CA 1
ATOM 1436 C C . CYS A 1 189 ? -3.720 6.971 9.831 1.00 93.12 189 CYS A C 1
ATOM 1438 O O . CYS A 1 189 ? -3.751 8.149 9.473 1.00 93.12 189 CYS A O 1
ATOM 1440 N N . ASP A 1 190 ? -4.029 6.617 11.089 1.00 90.94 190 ASP A N 1
ATOM 1441 C CA . ASP A 1 190 ? -4.336 7.584 12.162 1.00 90.94 190 ASP A CA 1
ATOM 1442 C C . ASP A 1 190 ? -3.100 8.383 12.632 1.00 90.94 190 ASP A C 1
ATOM 1444 O O . ASP A 1 190 ? -3.234 9.422 13.286 1.00 90.94 190 ASP A O 1
ATOM 1448 N N . GLU A 1 191 ? -1.886 7.906 12.350 1.00 92.19 191 GLU A N 1
ATOM 1449 C CA . GLU A 1 191 ? -0.628 8.635 12.567 1.00 92.19 191 GLU A CA 1
ATOM 1450 C C . GLU A 1 191 ? -0.289 9.507 11.352 1.00 92.19 191 GLU A C 1
ATOM 1452 O O . GLU A 1 191 ? -0.026 10.700 11.503 1.00 92.19 191 GLU A O 1
ATOM 1457 N N . TRP A 1 192 ? -0.381 8.939 10.147 1.00 93.00 192 TRP A N 1
ATOM 1458 C CA . TRP A 1 192 ? -0.153 9.637 8.880 1.00 93.00 192 TRP A CA 1
ATOM 1459 C C . TRP A 1 192 ? -1.069 10.855 8.699 1.00 93.00 192 TRP A C 1
ATOM 1461 O O . TRP A 1 192 ? -0.590 11.926 8.344 1.00 93.00 192 TRP A O 1
ATOM 1471 N N . ALA A 1 193 ? -2.357 10.750 9.044 1.00 89.62 193 ALA A N 1
ATOM 1472 C CA . ALA A 1 193 ? -3.320 11.853 8.929 1.00 89.62 193 ALA A CA 1
ATOM 1473 C C . ALA A 1 193 ? -3.064 13.050 9.875 1.00 89.62 193 ALA A C 1
ATOM 1475 O O . ALA A 1 193 ? -3.792 14.044 9.824 1.00 89.62 193 ALA A O 1
ATOM 1476 N N . LYS A 1 194 ? -2.050 12.971 10.750 1.00 90.94 194 LYS A N 1
ATOM 1477 C CA . LYS A 1 194 ? -1.564 14.088 11.582 1.00 90.94 194 LYS A CA 1
ATOM 1478 C C . LYS A 1 194 ? -0.380 14.829 10.943 1.00 90.94 194 LYS A C 1
ATOM 1480 O O . LYS A 1 194 ? 0.005 15.880 11.447 1.00 90.94 194 LYS A O 1
ATOM 1485 N N . LYS A 1 195 ? 0.200 14.283 9.871 1.00 89.81 195 LYS A N 1
ATOM 1486 C CA . LYS A 1 195 ? 1.364 14.809 9.146 1.00 89.81 195 LYS A CA 1
ATOM 1487 C C . LYS A 1 195 ? 0.916 15.555 7.890 1.00 89.81 195 LYS A C 1
ATOM 1489 O O . LYS A 1 195 ? -0.161 15.295 7.358 1.00 89.81 195 LYS A O 1
ATOM 1494 N N . ALA A 1 196 ? 1.737 16.488 7.417 1.00 78.75 196 ALA A N 1
ATOM 1495 C CA . ALA A 1 196 ? 1.424 17.322 6.259 1.00 78.75 196 ALA A CA 1
ATOM 1496 C C . ALA A 1 196 ? 2.490 17.179 5.165 1.00 78.75 196 ALA A C 1
ATOM 1498 O O . ALA A 1 196 ? 3.684 17.245 5.450 1.00 78.75 196 ALA A O 1
ATOM 1499 N N . GLY A 1 197 ? 2.044 17.011 3.915 1.00 82.12 197 GLY A N 1
ATOM 1500 C CA . GLY A 1 197 ? 2.922 16.907 2.747 1.00 82.12 197 GLY A CA 1
ATOM 1501 C C . GLY A 1 197 ? 4.003 15.837 2.911 1.00 82.12 197 GLY A C 1
ATOM 1502 O O . GLY A 1 197 ? 3.720 14.709 3.315 1.00 82.12 197 GLY A O 1
ATOM 1503 N N . ASP A 1 198 ? 5.240 16.229 2.626 1.00 87.00 198 ASP A N 1
ATOM 1504 C CA . ASP A 1 198 ? 6.425 15.371 2.558 1.00 87.00 198 ASP A CA 1
ATOM 1505 C C . ASP A 1 198 ? 6.698 14.591 3.861 1.00 87.00 198 ASP A C 1
ATOM 1507 O O . ASP A 1 198 ? 7.226 13.480 3.814 1.00 87.00 198 ASP A O 1
ATOM 1511 N N . GLU A 1 199 ? 6.284 15.102 5.031 1.00 91.44 199 GLU A N 1
ATOM 1512 C CA . GLU A 1 199 ? 6.374 14.351 6.293 1.00 91.44 199 GLU A CA 1
ATOM 1513 C C . GLU A 1 199 ? 5.489 13.101 6.312 1.00 91.44 199 GLU A C 1
ATOM 1515 O O . GLU A 1 199 ? 5.842 12.102 6.944 1.00 91.44 199 GLU A O 1
ATOM 1520 N N . GLY A 1 200 ? 4.322 13.171 5.666 1.00 91.56 200 GLY A N 1
ATOM 1521 C CA . GLY A 1 200 ? 3.411 12.042 5.522 1.00 91.56 200 GLY A CA 1
ATOM 1522 C C . GLY A 1 200 ? 4.023 10.979 4.618 1.00 91.56 200 GLY A C 1
ATOM 1523 O O . GLY A 1 200 ? 4.058 9.807 4.985 1.00 91.56 200 GLY A O 1
ATOM 1524 N N . ASP A 1 201 ? 4.580 11.394 3.481 1.00 91.81 201 ASP A N 1
ATOM 1525 C CA . ASP A 1 201 ? 5.236 10.486 2.539 1.00 91.81 201 ASP A CA 1
ATOM 1526 C C . ASP A 1 201 ? 6.480 9.821 3.143 1.00 91.81 201 ASP A C 1
ATOM 1528 O O . ASP A 1 201 ? 6.636 8.602 3.036 1.00 91.81 201 ASP A O 1
ATOM 1532 N N . LYS A 1 202 ? 7.306 10.586 3.870 1.00 94.31 202 LYS A N 1
ATOM 1533 C CA . LYS A 1 202 ? 8.455 10.069 4.629 1.00 94.31 202 LYS A CA 1
ATOM 1534 C C . LYS A 1 202 ? 8.034 9.032 5.674 1.00 94.31 202 LYS A C 1
ATOM 1536 O O . LYS A 1 202 ? 8.650 7.976 5.756 1.00 94.31 202 LYS A O 1
ATOM 1541 N N . PHE A 1 203 ? 6.957 9.287 6.415 1.00 95.25 203 PHE A N 1
ATOM 1542 C CA . PHE A 1 203 ? 6.430 8.355 7.416 1.00 95.25 203 PHE A CA 1
ATOM 1543 C C . PHE A 1 203 ? 5.884 7.049 6.809 1.00 95.25 203 PHE A C 1
ATOM 1545 O O . PHE A 1 203 ? 6.035 5.988 7.415 1.00 95.25 203 PHE A O 1
ATOM 1552 N N . LEU A 1 204 ? 5.263 7.091 5.622 1.00 94.50 204 LEU A N 1
ATOM 1553 C CA . LEU A 1 204 ? 4.845 5.862 4.935 1.00 94.50 204 LEU A CA 1
ATOM 1554 C C . LEU A 1 204 ? 6.059 5.069 4.435 1.00 94.50 204 LEU A C 1
ATOM 1556 O O . LEU A 1 204 ? 6.113 3.858 4.637 1.00 94.50 204 LEU A O 1
ATOM 1560 N N . ASN A 1 205 ? 7.051 5.755 3.857 1.00 94.19 205 ASN A N 1
ATOM 1561 C CA . ASN A 1 205 ? 8.317 5.156 3.430 1.00 94.19 205 ASN A CA 1
ATOM 1562 C C . ASN A 1 205 ? 9.072 4.484 4.590 1.00 94.19 205 ASN A C 1
ATOM 1564 O O . ASN A 1 205 ? 9.541 3.362 4.443 1.00 94.19 205 ASN A O 1
ATOM 1568 N N . GLU A 1 206 ? 9.133 5.115 5.765 1.00 94.88 206 GLU A N 1
ATOM 1569 C CA . GLU A 1 206 ? 9.766 4.558 6.975 1.00 94.88 206 GLU A CA 1
ATOM 1570 C C . GLU A 1 206 ? 9.112 3.254 7.474 1.00 94.88 206 GLU A C 1
ATOM 1572 O O . GLU A 1 206 ? 9.740 2.502 8.219 1.00 94.88 206 GLU A O 1
ATOM 1577 N N . LYS A 1 207 ? 7.874 2.958 7.052 1.00 94.62 207 LYS A N 1
ATOM 1578 C CA . LYS A 1 207 ? 7.160 1.705 7.355 1.00 94.62 207 LYS A CA 1
ATOM 1579 C C . LYS A 1 207 ? 7.091 0.726 6.170 1.00 94.62 207 LYS A C 1
ATOM 1581 O O . LYS A 1 207 ? 6.500 -0.346 6.324 1.00 94.62 207 LYS A O 1
ATOM 1586 N N . LEU A 1 208 ? 7.690 1.058 5.019 1.00 95.75 208 LEU A N 1
ATOM 1587 C CA . LEU A 1 208 ? 7.822 0.186 3.845 1.00 95.75 208 LEU A CA 1
ATOM 1588 C C . LEU A 1 208 ? 9.147 -0.591 3.889 1.00 95.75 208 LEU A C 1
ATOM 1590 O O . LEU A 1 208 ? 10.220 -0.059 3.614 1.00 95.75 208 LEU A O 1
ATOM 1594 N N . GLN A 1 209 ? 9.071 -1.888 4.176 1.00 95.62 209 GLN A N 1
ATOM 1595 C CA . GLN A 1 209 ? 10.221 -2.791 4.198 1.00 95.62 209 GLN A CA 1
ATOM 1596 C C . GLN A 1 209 ? 10.297 -3.589 2.893 1.00 95.62 209 GLN A C 1
ATOM 1598 O O . GLN A 1 209 ? 9.350 -4.297 2.554 1.00 95.62 209 GLN A O 1
ATOM 1603 N N . LYS A 1 210 ? 11.426 -3.530 2.170 1.00 95.31 210 LYS A N 1
ATOM 1604 C CA . LYS A 1 210 ? 11.655 -4.396 0.997 1.00 95.31 210 LYS A CA 1
ATOM 1605 C C . LYS A 1 210 ? 11.621 -5.870 1.411 1.00 95.31 210 LYS A C 1
ATOM 1607 O O . LYS A 1 210 ? 12.292 -6.260 2.364 1.00 95.31 210 LYS A O 1
ATOM 1612 N N . SER A 1 211 ? 10.860 -6.677 0.680 1.00 94.88 211 SER A N 1
ATOM 1613 C CA . SER A 1 211 ? 10.599 -8.085 0.990 1.00 94.88 211 SER A CA 1
ATOM 1614 C C . SER A 1 211 ? 10.556 -8.936 -0.286 1.00 94.88 211 SER A C 1
ATOM 1616 O O . SER A 1 211 ? 10.438 -8.427 -1.408 1.00 94.88 211 SER A O 1
ATOM 1618 N N . ARG A 1 212 ? 10.691 -10.250 -0.101 1.00 95.06 212 ARG A N 1
ATOM 1619 C CA . ARG A 1 212 ? 10.422 -11.271 -1.114 1.00 95.06 212 ARG A CA 1
ATOM 1620 C C . ARG A 1 212 ? 9.182 -12.044 -0.702 1.00 95.06 212 ARG A C 1
ATOM 1622 O O . ARG A 1 212 ? 8.954 -12.256 0.485 1.00 95.06 212 ARG A O 1
ATOM 1629 N N . PHE A 1 213 ? 8.430 -12.497 -1.689 1.00 94.50 213 PHE A N 1
ATOM 1630 C CA . PHE A 1 213 ? 7.175 -13.200 -1.482 1.00 94.50 213 PHE A CA 1
ATOM 1631 C C . PHE A 1 213 ? 7.241 -14.617 -2.051 1.00 94.50 213 PHE A C 1
ATOM 1633 O O . PHE A 1 213 ? 7.990 -14.886 -2.993 1.00 94.50 213 PHE A O 1
ATOM 1640 N N . VAL A 1 214 ? 6.460 -15.519 -1.460 1.00 93.56 214 VAL A N 1
ATOM 1641 C CA . VAL A 1 214 ? 6.218 -16.868 -1.981 1.00 93.56 214 VAL A CA 1
ATOM 1642 C C . VAL A 1 214 ? 4.712 -17.075 -2.042 1.00 93.56 214 VAL A C 1
ATOM 1644 O O . VAL A 1 214 ? 4.052 -17.202 -1.011 1.00 93.56 214 VAL A O 1
ATOM 1647 N N . ALA A 1 215 ? 4.172 -17.101 -3.258 1.00 92.19 215 ALA A N 1
ATOM 1648 C CA . ALA A 1 215 ? 2.792 -17.489 -3.503 1.00 92.19 215 ALA A CA 1
ATOM 1649 C C . ALA A 1 215 ? 2.659 -19.018 -3.486 1.00 92.19 215 ALA A C 1
ATOM 1651 O O . ALA A 1 215 ? 3.341 -19.713 -4.239 1.00 92.19 215 ALA A O 1
ATOM 1652 N N . ILE A 1 216 ? 1.755 -19.532 -2.655 1.00 91.00 216 ILE A N 1
ATOM 1653 C CA . ILE A 1 216 ? 1.367 -20.944 -2.609 1.00 91.00 216 ILE A CA 1
ATOM 1654 C C . ILE A 1 216 ? -0.125 -21.088 -2.917 1.00 91.00 216 ILE A C 1
ATOM 1656 O O . ILE A 1 216 ? -0.917 -20.172 -2.702 1.00 91.00 216 ILE A O 1
ATOM 1660 N N . ASN A 1 217 ? -0.495 -22.234 -3.491 1.00 85.88 217 ASN A N 1
ATOM 1661 C CA . ASN A 1 217 ? -1.862 -22.571 -3.913 1.00 85.88 217 ASN A CA 1
ATOM 1662 C C . ASN A 1 217 ? -2.505 -21.633 -4.962 1.00 85.88 217 ASN A C 1
ATOM 1664 O O . ASN A 1 217 ? -3.686 -21.782 -5.264 1.00 85.88 217 ASN A O 1
ATOM 1668 N N . ASN A 1 218 ? -1.728 -20.729 -5.569 1.00 79.00 218 ASN A N 1
ATOM 1669 C CA . ASN A 1 218 ? -2.149 -19.878 -6.686 1.00 79.00 218 ASN A CA 1
ATOM 1670 C C . ASN A 1 218 ? -2.522 -20.742 -7.913 1.00 79.00 218 ASN A C 1
ATOM 1672 O O . ASN A 1 218 ? -1.662 -21.458 -8.436 1.00 79.00 218 ASN A O 1
ATOM 1676 N N . LYS A 1 219 ? -3.794 -20.709 -8.327 1.00 60.28 219 LYS A N 1
ATOM 1677 C CA . LYS A 1 219 ? -4.400 -21.524 -9.397 1.00 60.28 219 LYS A CA 1
ATOM 1678 C C . LYS A 1 219 ? -5.517 -20.761 -10.106 1.00 60.28 219 LYS A C 1
ATOM 1680 O O . LYS A 1 219 ? -6.253 -20.041 -9.397 1.00 60.28 219 LYS A O 1
#

Secondary structure (DSSP, 8-state):
-HHHHHHHHHHHHHHHHHHHH-TTTTT---HHHHHHHHHHHHHHHHHHHHTT---PPP-------------------------------EEEEETTT-B----HHHHHHHTTS-BSS--EEETTEEEEEBSSSS--HHHHHHHHHHHHHHHEETTEEEESS-TTS-SEEEEE-TTSSEEEEEETHHHHHHHHTTS-THHHHHHHHTTEEEEEEEEES--

Radius of gyration: 25.95 Å; chains: 1; bounding box: 70×64×48 Å

Organism: Escherichia coli (NCBI:txid562)